Protein AF-A0A6C0DES8-F1 (afdb_monomer)

Radius of gyration: 18.71 Å; Cα contacts (8 Å, |Δi|>4): 305; chains: 1; bounding box: 48×34×52 Å

Sequence (239 aa):
MTLHFMRGDEKVPRGDDNWYKHCGITFKKLIKENILGEGEALELLIEHIVDMLLFDEKVELLNSIYSANVDVLDDFEMTIKKYLDTKMIETRNVSAIILYTSVEKQIMIYADRKWKHAQPEDVIEVEAAYDSTAPVLNVSNLIGFIDYENKHKYLVFKYKYTNLKRNAGARCDEAGKDRKIKILNDIFGFEKYNKENTKGIVQAELCSLQEMMFRKYNKSKKDGKTWFFCMENAKLNNL

Secondary structure (DSSP, 8-state):
-HHHHHHS-PPPPTT---HHHHHHHHHHHHHHTTSS-HHHHHHHHHHHHHHT--HHHHHHHHHHHHHS-GGG--HHHHHHHHHHHTTEEE-SS-EEEEEE-SS-EEEEEEETTEEEEPPHHHHHHHHHHHHHH-----EEEEEEEEEE-TTSSSEEEEEEETTSTT---EEGGGS-HHHHHHHHHHHHTS----TTTTTT--HHHHHHHHHHHHHHHHHTTGGG-EEEE-HHHHHHTT-

Nearest PDB structures (foldseek):
  5e4w-assembly1_D  TM=2.913E-01  e=4.373E-01  Arabidopsis thaliana
  7a5k-assembly1_a3  TM=2.300E-01  e=3.160E+00  Homo sapiens

Organism: NCBI:txid1070528

Foldseek 3Di:
DLCCLLPHPDDDDPPDLDLSNLLSVLNNVCVVVVNDDPVLSLLLVLLVVQLFDAPVRNQVLLLVLQLDDPVPDDPSSVSNVVSVVVQWQDFPPWIWHWDDHLPDIFIWTQDPSHTDTDDPVRVVRRVVSCVVPPDPAAADQKAKEWHADPVRPTIAIFMDGPPDPPDPTDGLLPDDPVVLQVLLCVLVVHNPDDCVVCVPPDSSNSSSNNSSSLVSCCVVCPVVHRHYYRHRRCVVVVD

Mean predicted aligned error: 4.14 Å

Solvent-accessible surface area (backbone atoms only — not comparable to full-atom values): 13552 Å² total; per-residue (Å²): 104,32,68,53,28,34,77,46,90,67,74,84,60,92,91,67,73,56,51,52,49,29,34,8,45,36,46,35,50,34,38,75,69,69,74,38,53,71,68,56,47,52,50,55,49,50,53,48,57,63,56,57,45,52,49,70,57,43,53,50,50,50,34,57,64,58,54,46,58,76,94,72,54,50,76,66,54,46,50,50,47,57,57,53,60,74,57,51,46,76,57,99,89,48,45,29,37,71,43,45,56,91,83,45,84,40,52,33,31,59,53,95,62,33,70,40,78,49,51,77,69,52,48,55,54,50,51,52,48,44,68,76,64,58,74,87,82,48,66,39,66,57,32,34,32,35,41,64,41,99,83,56,82,49,66,41,62,28,37,38,53,68,84,49,82,95,61,86,50,44,51,50,95,75,53,56,68,72,57,52,39,50,54,46,18,62,73,72,71,45,89,80,55,51,78,74,86,42,61,90,64,50,69,45,31,55,41,40,42,46,50,52,50,24,48,50,36,30,76,68,36,48,94,73,22,46,20,50,29,49,37,48,59,26,59,78,65,72,95

Structure (mmCIF, N/CA/C/O backbone):
data_AF-A0A6C0DES8-F1
#
_entry.id   AF-A0A6C0DES8-F1
#
loop_
_atom_site.group_PDB
_atom_site.id
_atom_site.type_symbol
_atom_site.label_atom_id
_atom_site.label_alt_id
_atom_site.label_comp_id
_atom_site.label_asym_id
_atom_site.label_entity_id
_atom_site.label_seq_id
_atom_site.pdbx_PDB_ins_code
_atom_site.Cartn_x
_atom_site.Cartn_y
_atom_site.Cartn_z
_atom_site.occupancy
_atom_site.B_iso_or_equiv
_atom_site.auth_seq_id
_atom_site.auth_comp_id
_atom_site.auth_asym_id
_atom_site.auth_atom_id
_atom_site.pdbx_PDB_model_num
ATOM 1 N N . MET A 1 1 ? -16.498 -12.336 0.071 1.00 75.88 1 MET A N 1
ATOM 2 C CA . MET A 1 1 ? -16.500 -12.336 1.555 1.00 75.88 1 MET A CA 1
ATOM 3 C C . MET A 1 1 ? -16.549 -10.921 2.128 1.00 75.88 1 MET A C 1
ATOM 5 O O . MET A 1 1 ? -17.524 -10.614 2.791 1.00 75.88 1 MET A O 1
ATOM 9 N N . THR A 1 2 ? -15.586 -10.035 1.840 1.00 82.56 2 THR A N 1
ATOM 10 C CA . THR A 1 2 ? -15.595 -8.638 2.335 1.00 82.56 2 THR A CA 1
ATOM 11 C C . THR A 1 2 ? -16.877 -7.881 1.980 1.00 82.56 2 THR A C 1
ATOM 13 O O . THR A 1 2 ? -17.513 -7.314 2.861 1.00 82.56 2 THR A O 1
ATOM 16 N N . LEU A 1 3 ? -17.311 -7.951 0.713 1.00 84.38 3 LEU A N 1
ATOM 17 C CA . LEU A 1 3 ? -18.547 -7.313 0.225 1.00 84.38 3 LEU A CA 1
ATOM 18 C C . LEU A 1 3 ? -19.791 -7.709 1.022 1.00 84.38 3 LEU A C 1
ATOM 20 O O . LEU A 1 3 ? -20.672 -6.888 1.255 1.00 84.38 3 LEU A O 1
ATOM 24 N N . HIS A 1 4 ? -19.841 -8.970 1.446 1.00 86.44 4 HIS A N 1
ATOM 25 C CA . HIS A 1 4 ? -20.954 -9.526 2.202 1.00 86.44 4 HIS A CA 1
ATOM 26 C C . HIS A 1 4 ? -21.072 -8.871 3.580 1.00 86.44 4 HIS A C 1
ATOM 28 O O . HIS A 1 4 ? -22.133 -8.375 3.935 1.00 86.44 4 HIS A O 1
ATOM 34 N N . PHE A 1 5 ? -19.959 -8.757 4.310 1.00 88.94 5 PHE A N 1
ATOM 35 C CA . PHE A 1 5 ? -19.921 -8.070 5.608 1.00 88.94 5 PHE A CA 1
ATOM 36 C C . PHE A 1 5 ? -19.991 -6.541 5.492 1.00 88.94 5 PHE A C 1
ATOM 38 O O . PHE A 1 5 ? -20.419 -5.871 6.428 1.00 88.94 5 PHE A O 1
ATOM 45 N N . MET A 1 6 ? -19.595 -5.984 4.345 1.00 88.38 6 MET A N 1
ATOM 46 C CA . MET A 1 6 ? -19.710 -4.554 4.063 1.00 88.38 6 MET A CA 1
ATOM 47 C C . MET A 1 6 ? -21.167 -4.126 3.841 1.00 88.38 6 MET A C 1
ATOM 49 O O . MET A 1 6 ? -21.591 -3.103 4.376 1.00 88.38 6 MET A O 1
ATOM 53 N N . ARG A 1 7 ? -21.931 -4.901 3.058 1.00 87.31 7 ARG A N 1
ATOM 54 C CA . ARG A 1 7 ? -23.311 -4.567 2.660 1.00 87.31 7 ARG A CA 1
ATOM 55 C C . ARG A 1 7 ? -24.381 -5.207 3.550 1.00 87.31 7 ARG A C 1
ATOM 57 O O . ARG A 1 7 ? -25.483 -4.679 3.637 1.00 87.31 7 ARG A O 1
ATOM 64 N N . GLY A 1 8 ? -24.078 -6.334 4.190 1.00 81.56 8 GLY A N 1
ATOM 65 C CA . GLY A 1 8 ? -25.011 -7.089 5.028 1.00 81.56 8 GLY A CA 1
ATOM 66 C C . GLY A 1 8 ? -25.013 -6.663 6.497 1.00 81.56 8 GLY A C 1
ATOM 67 O O . GLY A 1 8 ? -24.167 -5.891 6.946 1.00 81.56 8 GLY A O 1
ATOM 68 N N . ASP A 1 9 ? -25.958 -7.198 7.274 1.00 79.31 9 ASP A N 1
ATOM 69 C CA . ASP A 1 9 ? -26.079 -6.986 8.730 1.00 79.31 9 ASP A CA 1
ATOM 70 C C . ASP A 1 9 ? -25.429 -8.083 9.581 1.00 79.31 9 ASP A C 1
ATOM 72 O O . ASP A 1 9 ? -25.539 -8.093 10.811 1.00 79.31 9 ASP A O 1
ATOM 76 N N . GLU A 1 10 ? -24.714 -8.996 8.933 1.00 80.31 10 GLU A N 1
ATOM 77 C CA . GLU A 1 10 ? -24.039 -10.089 9.607 1.00 80.31 10 GLU A CA 1
ATOM 78 C C . GLU A 1 10 ? -22.898 -9.612 10.501 1.00 80.31 10 GLU A C 1
ATOM 80 O O . GLU A 1 10 ? -22.137 -8.694 10.188 1.00 80.31 10 GLU A O 1
ATOM 85 N N . LYS A 1 11 ? -22.766 -10.296 11.636 1.00 82.56 11 LYS A N 1
ATOM 86 C CA . LYS A 1 11 ? -21.654 -10.120 12.562 1.00 82.56 11 LYS A CA 1
ATOM 87 C C . LYS A 1 11 ? -20.656 -11.237 12.343 1.00 82.56 11 LYS A C 1
ATOM 89 O O . LYS A 1 11 ? -21.037 -12.396 12.192 1.00 82.56 11 LYS A O 1
ATOM 94 N N . VAL A 1 12 ? -19.377 -10.892 12.386 1.00 85.25 12 VAL A N 1
ATOM 95 C CA . VAL A 1 12 ? -18.315 -11.894 12.375 1.00 85.25 12 VAL A CA 1
ATOM 96 C C . VAL A 1 12 ? -18.400 -12.714 13.675 1.00 85.25 12 VAL A C 1
ATOM 98 O O . VAL A 1 12 ? -18.467 -12.113 14.754 1.00 85.25 12 VAL A O 1
ATOM 101 N N . PRO A 1 13 ? -18.453 -14.061 13.613 1.00 86.00 13 PRO A N 1
ATOM 102 C CA . PRO A 1 13 ? -18.524 -14.900 14.805 1.00 86.00 13 PRO A CA 1
ATOM 103 C C . PRO A 1 13 ? -17.360 -14.654 15.770 1.00 86.00 13 PRO A C 1
ATOM 105 O O . PRO A 1 13 ? -16.245 -14.319 15.371 1.00 86.00 13 PRO A O 1
ATOM 108 N N . ARG A 1 14 ? -17.602 -14.849 17.071 1.00 82.12 14 ARG A N 1
ATOM 109 C CA . ARG A 1 14 ? -16.555 -14.692 18.087 1.00 82.12 14 ARG A CA 1
ATOM 110 C C . ARG A 1 14 ? -15.437 -15.715 17.856 1.00 82.12 14 ARG A C 1
ATOM 112 O O . ARG A 1 14 ? -15.714 -16.907 17.792 1.00 82.12 14 ARG A O 1
ATOM 119 N N . GLY A 1 15 ? -14.191 -15.242 17.821 1.00 82.31 15 GLY A N 1
ATOM 120 C CA . GLY A 1 15 ? -13.0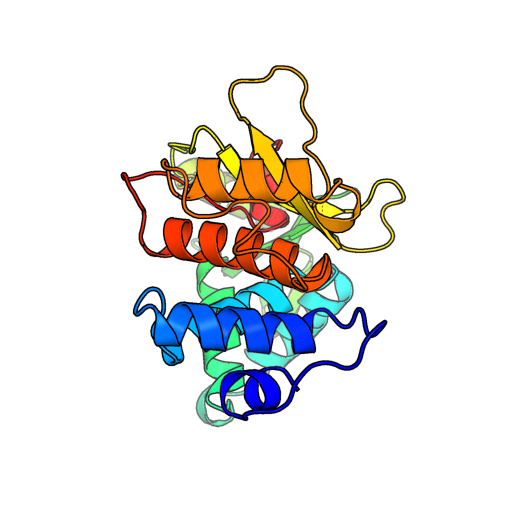02 -16.077 17.606 1.00 82.31 15 GLY A CA 1
ATOM 121 C C . GLY A 1 15 ? -12.639 -16.294 16.135 1.00 82.31 15 GLY A C 1
ATOM 122 O O . GLY A 1 15 ? -11.682 -17.001 15.854 1.00 82.31 15 GLY A O 1
ATOM 123 N N . ASP A 1 16 ? -13.386 -15.704 15.201 1.00 86.44 16 ASP A N 1
ATOM 124 C CA . ASP A 1 16 ? -12.990 -15.655 13.798 1.00 86.44 16 ASP A CA 1
ATOM 125 C C . ASP A 1 16 ? -12.015 -14.490 13.597 1.00 86.44 16 ASP A C 1
ATOM 127 O O . ASP A 1 16 ? -12.362 -13.344 13.876 1.00 86.44 16 ASP A O 1
ATOM 131 N N . ASP A 1 17 ? -10.806 -14.786 13.122 1.00 85.69 17 ASP A N 1
ATOM 132 C CA . ASP A 1 17 ? -9.731 -13.811 12.901 1.00 85.69 17 ASP A CA 1
ATOM 133 C C . ASP A 1 17 ? -9.524 -13.482 11.409 1.00 85.69 17 ASP A C 1
ATOM 135 O O . ASP A 1 17 ? -8.520 -12.880 11.027 1.00 85.69 17 ASP A O 1
ATOM 139 N N . ASN A 1 18 ? -10.467 -13.855 10.533 1.00 91.56 18 ASN A N 1
ATOM 140 C CA . ASN A 1 18 ? -10.349 -13.609 9.099 1.00 91.56 18 ASN A CA 1
ATOM 141 C C . ASN A 1 18 ? -10.359 -12.104 8.785 1.00 91.56 18 ASN A C 1
ATOM 143 O O . ASN A 1 18 ? -11.387 -11.428 8.899 1.00 91.56 18 ASN A O 1
ATOM 147 N N . TRP A 1 19 ? -9.214 -11.597 8.324 1.00 93.50 19 TRP A N 1
ATOM 148 C CA . TRP A 1 19 ? -9.015 -10.177 8.041 1.00 93.50 19 TRP A CA 1
ATOM 149 C C . TRP A 1 19 ? -10.058 -9.611 7.068 1.00 93.50 19 TRP A C 1
ATOM 151 O O . TRP A 1 19 ? -10.591 -8.535 7.317 1.00 93.50 19 TRP A O 1
ATOM 161 N N . TYR A 1 20 ? -10.432 -10.347 6.017 1.00 94.94 20 TYR A N 1
ATOM 162 C CA . TYR A 1 20 ? -11.384 -9.883 5.000 1.00 94.94 20 TYR A CA 1
ATOM 163 C C . TYR A 1 20 ? -12.812 -9.729 5.533 1.00 94.94 20 TYR A C 1
ATOM 165 O O . TYR A 1 20 ? -13.522 -8.802 5.140 1.00 94.94 20 TYR A O 1
ATOM 173 N N . LYS A 1 21 ? -13.245 -10.592 6.461 1.00 94.81 21 LYS A N 1
ATOM 174 C CA . LYS A 1 21 ? -14.549 -10.431 7.128 1.00 94.81 21 LYS A CA 1
ATOM 175 C C . LYS A 1 21 ? -14.572 -9.161 7.972 1.00 94.81 21 LYS A C 1
ATOM 177 O O . LYS A 1 21 ? -15.479 -8.342 7.835 1.00 94.81 21 LYS A O 1
ATOM 182 N N . HIS A 1 22 ? -13.536 -8.970 8.788 1.00 94.38 22 HIS A N 1
ATOM 183 C CA . HIS A 1 22 ? -13.385 -7.786 9.638 1.00 94.38 22 HIS A CA 1
ATOM 184 C C . HIS A 1 22 ? -13.190 -6.504 8.836 1.00 94.38 22 HIS A C 1
ATOM 186 O O . HIS A 1 22 ? -13.722 -5.464 9.205 1.00 94.38 22 HIS A O 1
ATOM 192 N N . CYS A 1 23 ? -12.507 -6.578 7.698 1.00 95.94 23 CYS A N 1
ATOM 193 C CA . CYS A 1 23 ? -12.378 -5.466 6.769 1.00 95.94 23 CYS A CA 1
ATOM 194 C C . CYS A 1 23 ? -13.733 -5.041 6.189 1.00 95.94 23 CYS A C 1
ATOM 196 O O . CYS A 1 23 ? -13.994 -3.846 6.064 1.00 95.94 23 CYS A O 1
ATOM 198 N N . GLY A 1 24 ? -14.646 -5.986 5.942 1.00 95.81 24 GLY A N 1
ATOM 199 C CA . GLY A 1 24 ? -16.023 -5.661 5.562 1.00 95.81 24 GLY A CA 1
ATOM 200 C C . GLY A 1 24 ? -16.735 -4.827 6.631 1.00 95.81 24 GLY A C 1
ATOM 201 O O . GLY A 1 24 ? -17.337 -3.803 6.310 1.00 95.81 24 GLY A O 1
ATOM 202 N N . ILE A 1 25 ? -16.583 -5.196 7.909 1.00 94.81 25 ILE A N 1
ATOM 203 C CA . ILE A 1 25 ? -17.113 -4.422 9.045 1.00 94.81 25 ILE A CA 1
ATOM 204 C C . ILE A 1 25 ? -16.475 -3.026 9.116 1.00 94.81 25 ILE A C 1
ATOM 206 O O . ILE A 1 25 ? -17.190 -2.030 9.266 1.00 94.81 25 ILE A O 1
ATOM 210 N N . THR A 1 26 ? -15.151 -2.933 8.945 1.00 95.62 26 THR A N 1
ATOM 211 C CA . THR A 1 26 ? -14.419 -1.660 8.862 1.00 95.62 26 THR A CA 1
ATOM 212 C C . THR A 1 26 ? -15.003 -0.754 7.781 1.00 95.62 26 THR A C 1
ATOM 214 O O . THR A 1 26 ? -15.325 0.401 8.061 1.00 95.62 26 THR A O 1
ATOM 217 N N . PHE A 1 27 ? -15.184 -1.257 6.557 1.00 97.12 27 PHE A N 1
ATOM 218 C CA . PHE A 1 27 ? -15.744 -0.461 5.467 1.00 97.12 27 PHE A CA 1
ATOM 219 C C . PHE A 1 27 ? -17.180 -0.044 5.735 1.00 97.12 27 PHE A C 1
ATOM 221 O O . PHE A 1 27 ? -17.489 1.134 5.583 1.00 97.12 27 PHE A O 1
ATOM 228 N N . LYS A 1 28 ? -18.035 -0.954 6.221 1.00 95.44 28 LYS A N 1
ATOM 229 C CA . LYS A 1 28 ? -19.414 -0.619 6.606 1.00 95.44 28 LYS A CA 1
ATOM 230 C C . LYS A 1 28 ? -19.445 0.565 7.573 1.00 95.44 28 LYS A C 1
ATOM 232 O O . LYS A 1 28 ? -20.226 1.499 7.397 1.00 95.44 28 LYS A O 1
ATOM 237 N N . LYS A 1 29 ? -18.571 0.548 8.583 1.00 93.81 29 LYS A N 1
ATOM 238 C CA . LYS A 1 29 ? -18.439 1.635 9.557 1.00 93.81 29 LYS A CA 1
ATOM 239 C C . LYS A 1 29 ? -17.962 2.936 8.912 1.00 93.81 29 LYS A C 1
ATOM 241 O O . LYS A 1 29 ? -18.595 3.969 9.108 1.00 93.81 29 LYS A O 1
ATOM 246 N N . LEU A 1 30 ? -16.874 2.894 8.143 1.00 95.88 30 LEU A N 1
ATOM 247 C CA . LEU A 1 30 ? -16.300 4.082 7.504 1.00 95.88 30 LEU A CA 1
ATOM 248 C C . LEU A 1 30 ? -17.259 4.717 6.487 1.00 95.88 30 LEU A C 1
ATOM 250 O O . LEU A 1 30 ? -17.329 5.941 6.413 1.00 95.88 30 LEU A O 1
ATOM 254 N N . ILE A 1 31 ? -18.031 3.909 5.758 1.00 96.69 31 ILE A N 1
ATOM 255 C CA . ILE A 1 31 ? -19.070 4.380 4.834 1.00 96.69 31 ILE A CA 1
ATOM 256 C C . ILE A 1 31 ? -20.215 5.035 5.610 1.00 96.69 31 ILE A C 1
ATOM 258 O O . ILE A 1 31 ? -20.605 6.157 5.303 1.00 96.69 31 ILE A O 1
ATOM 262 N N . LYS A 1 32 ? -20.711 4.390 6.675 1.00 95.44 32 LYS A N 1
ATOM 263 C CA . LYS A 1 32 ? -21.777 4.950 7.524 1.00 95.44 32 LYS A CA 1
ATOM 264 C C . LYS A 1 32 ? -21.381 6.282 8.171 1.00 95.44 32 LYS A C 1
ATOM 266 O O . LYS A 1 32 ? -22.233 7.138 8.388 1.00 95.44 32 LYS A O 1
ATOM 271 N N . GLU A 1 33 ? -20.103 6.455 8.490 1.00 94.94 33 GLU A N 1
ATOM 272 C CA . GLU A 1 33 ? -19.555 7.698 9.040 1.00 94.94 33 GLU A CA 1
ATOM 273 C C . GLU A 1 33 ? -19.226 8.752 7.962 1.00 94.94 33 GLU A C 1
ATOM 275 O O . GLU A 1 33 ? -18.683 9.802 8.298 1.00 94.94 33 GLU A O 1
ATOM 280 N N . ASN A 1 34 ? -19.543 8.498 6.683 1.00 95.69 34 ASN A N 1
ATOM 281 C CA . ASN A 1 34 ? -19.182 9.333 5.528 1.00 95.69 34 ASN A CA 1
ATOM 282 C C . ASN A 1 34 ? -17.671 9.605 5.420 1.00 95.69 34 ASN A C 1
ATOM 284 O O . ASN A 1 34 ? -17.243 10.630 4.891 1.00 95.69 34 ASN A O 1
ATOM 288 N N . ILE A 1 35 ? -16.849 8.688 5.938 1.00 95.62 35 ILE A N 1
ATOM 289 C CA . ILE A 1 35 ? -15.394 8.752 5.812 1.00 95.62 35 ILE A CA 1
ATOM 290 C C . ILE A 1 35 ? -14.967 8.162 4.470 1.00 95.62 35 ILE A C 1
ATOM 292 O O . ILE A 1 35 ? -14.073 8.720 3.852 1.00 95.62 35 ILE A O 1
ATOM 296 N N . LEU A 1 36 ? -15.574 7.068 4.005 1.00 96.25 36 LEU A N 1
ATOM 297 C CA . LEU A 1 36 ? -15.289 6.460 2.697 1.00 96.25 36 LEU A CA 1
ATOM 298 C C . LEU A 1 36 ? -16.546 6.421 1.826 1.00 96.25 36 LEU A C 1
ATOM 300 O O . LEU A 1 36 ? -17.645 6.201 2.332 1.00 96.25 36 LEU A O 1
ATOM 304 N N . GLY A 1 37 ? -16.368 6.565 0.514 1.00 96.19 37 GLY A N 1
ATOM 305 C CA . GLY A 1 37 ? -17.363 6.109 -0.458 1.00 96.19 37 GLY A CA 1
ATOM 306 C C . GLY A 1 37 ? -17.257 4.598 -0.683 1.00 96.19 37 GLY A C 1
ATOM 307 O O . GLY A 1 37 ? -16.201 4.010 -0.457 1.00 96.19 37 GLY A O 1
ATOM 308 N N . GLU A 1 38 ? -18.324 3.957 -1.165 1.00 94.88 38 GLU A N 1
ATOM 309 C CA . GLU A 1 38 ? -18.286 2.514 -1.446 1.00 94.88 38 GLU A CA 1
ATOM 310 C C . GLU A 1 38 ? -17.250 2.165 -2.525 1.00 94.88 38 GLU A C 1
ATOM 312 O O . GLU A 1 38 ? -16.447 1.263 -2.319 1.00 94.88 38 GLU A O 1
ATOM 317 N N . GLY A 1 39 ? -17.196 2.923 -3.627 1.00 94.94 39 GLY A N 1
ATOM 318 C CA . GLY A 1 39 ? -16.171 2.734 -4.661 1.00 94.94 39 GLY A CA 1
ATOM 319 C C . GLY A 1 39 ? -14.747 2.882 -4.114 1.00 94.94 39 GLY A C 1
ATOM 320 O O . GLY A 1 39 ? -13.898 2.037 -4.371 1.00 94.94 39 GLY A O 1
ATOM 321 N N . GLU A 1 40 ? -14.510 3.887 -3.264 1.00 96.19 40 GLU A N 1
ATOM 322 C CA . GLU A 1 40 ? -13.212 4.093 -2.604 1.00 96.19 40 GLU A CA 1
ATOM 323 C C . GLU A 1 40 ? -12.851 2.902 -1.702 1.00 96.19 40 GLU A C 1
ATOM 325 O O . GLU A 1 40 ? -11.718 2.434 -1.726 1.00 96.19 40 GLU A O 1
ATOM 330 N N . ALA A 1 41 ? -13.809 2.364 -0.941 1.00 97.06 41 ALA A N 1
ATOM 331 C CA . ALA A 1 41 ? -13.592 1.177 -0.115 1.00 97.06 41 ALA A CA 1
ATOM 332 C C . ALA A 1 41 ? -13.196 -0.053 -0.954 1.00 97.06 41 ALA A C 1
ATOM 334 O O . ALA A 1 41 ? -12.291 -0.794 -0.570 1.00 97.06 41 ALA A O 1
ATOM 335 N N . LEU A 1 42 ? -13.834 -0.253 -2.112 1.00 96.12 42 LEU A N 1
ATOM 336 C CA . LEU A 1 42 ? -13.493 -1.339 -3.037 1.00 96.12 42 LEU A CA 1
ATOM 337 C C . LEU A 1 42 ? -12.099 -1.174 -3.631 1.00 96.12 42 LEU A C 1
ATOM 339 O O . LEU A 1 42 ? -11.337 -2.137 -3.669 1.00 96.12 42 LEU A O 1
ATOM 343 N N . GLU A 1 43 ? -11.747 0.040 -4.044 1.00 96.88 43 GLU A N 1
ATOM 344 C CA . GLU A 1 43 ? -10.405 0.339 -4.534 1.00 96.88 43 GLU A CA 1
ATOM 345 C C . GLU A 1 43 ? -9.355 0.048 -3.455 1.00 96.88 43 GLU A C 1
ATOM 347 O O . GLU A 1 43 ? -8.405 -0.681 -3.717 1.00 96.88 43 GLU A O 1
ATOM 352 N N . LEU A 1 44 ? -9.556 0.519 -2.218 1.00 98.06 44 LEU A N 1
ATOM 353 C CA . LEU A 1 44 ? -8.628 0.263 -1.109 1.00 98.06 44 LEU A CA 1
ATOM 354 C C . LEU A 1 44 ? -8.486 -1.230 -0.777 1.00 98.06 44 LEU A C 1
ATOM 356 O O . LEU A 1 44 ? -7.398 -1.678 -0.409 1.00 98.06 44 LEU A O 1
ATOM 360 N N . LEU A 1 45 ? -9.566 -2.005 -0.908 1.00 98.12 45 LEU A N 1
ATOM 361 C CA . LEU A 1 45 ? -9.522 -3.457 -0.753 1.00 98.12 45 LEU A CA 1
ATOM 362 C C . LEU A 1 45 ? -8.656 -4.111 -1.832 1.00 98.12 45 LEU A C 1
ATOM 364 O O . LEU A 1 45 ? -7.856 -4.989 -1.518 1.00 98.12 45 LEU A O 1
ATOM 368 N N . ILE A 1 46 ? -8.821 -3.697 -3.088 1.00 98.00 46 ILE A N 1
ATOM 369 C CA . ILE A 1 46 ? -8.051 -4.223 -4.220 1.00 98.00 46 ILE A CA 1
ATOM 370 C C . ILE A 1 46 ? -6.575 -3.864 -4.065 1.00 98.00 46 ILE A C 1
ATOM 372 O O . ILE A 1 46 ? -5.721 -4.738 -4.188 1.00 98.00 46 ILE A O 1
ATOM 376 N N . GLU A 1 47 ? -6.274 -2.614 -3.710 1.00 98.12 47 GLU A N 1
ATOM 377 C CA . GLU A 1 47 ? -4.913 -2.165 -3.408 1.00 98.12 47 GLU A CA 1
ATOM 378 C C . GLU A 1 47 ? -4.277 -3.019 -2.298 1.00 98.12 47 GLU A C 1
ATOM 380 O O . GLU A 1 47 ? -3.132 -3.444 -2.431 1.00 98.12 47 GLU A O 1
ATOM 385 N N . HIS A 1 48 ? -5.022 -3.328 -1.228 1.00 98.06 48 HIS A N 1
ATOM 386 C CA . HIS A 1 48 ? -4.559 -4.243 -0.181 1.00 98.06 48 HIS A CA 1
ATOM 387 C C . HIS A 1 48 ? -4.264 -5.641 -0.720 1.00 98.06 48 HIS A C 1
ATOM 389 O O . HIS A 1 48 ? -3.183 -6.162 -0.468 1.00 98.06 48 HIS A O 1
ATOM 395 N N . ILE A 1 49 ? -5.194 -6.240 -1.467 1.00 97.81 49 ILE A N 1
ATOM 396 C CA . ILE A 1 49 ? -5.018 -7.591 -2.017 1.00 97.81 49 ILE A CA 1
ATOM 397 C C . ILE A 1 49 ? -3.747 -7.652 -2.867 1.00 97.81 49 ILE A C 1
ATOM 399 O O . ILE A 1 49 ? -2.923 -8.534 -2.650 1.00 97.81 49 ILE A O 1
ATOM 403 N N . VAL A 1 50 ? -3.558 -6.692 -3.777 1.00 98.25 50 VAL A N 1
ATOM 404 C CA . VAL A 1 50 ? -2.383 -6.637 -4.660 1.00 98.25 50 VAL A CA 1
ATOM 405 C C . VAL A 1 50 ? -1.093 -6.404 -3.869 1.00 98.25 50 VAL A C 1
ATOM 407 O O . VAL A 1 50 ? -0.082 -7.054 -4.133 1.00 98.25 50 VAL A O 1
ATOM 410 N N . ASP A 1 51 ? -1.106 -5.507 -2.881 1.00 97.88 51 ASP A N 1
ATOM 411 C CA . ASP A 1 51 ? 0.081 -5.201 -2.073 1.00 97.88 51 ASP A CA 1
ATOM 412 C C . ASP A 1 51 ? 0.513 -6.355 -1.161 1.00 97.88 51 ASP A C 1
ATOM 414 O O . ASP A 1 51 ? 1.676 -6.402 -0.762 1.00 97.88 51 ASP A O 1
ATOM 418 N N . MET A 1 52 ? -0.406 -7.263 -0.830 1.00 97.62 52 MET A N 1
ATOM 419 C CA . MET A 1 52 ? -0.158 -8.417 0.036 1.00 97.62 52 MET A CA 1
ATOM 420 C C . MET A 1 52 ? 0.327 -9.662 -0.717 1.00 97.62 52 MET A C 1
ATOM 422 O O . MET A 1 52 ? 0.666 -10.650 -0.065 1.00 97.62 52 MET A O 1
ATOM 426 N N . LEU A 1 53 ? 0.402 -9.617 -2.052 1.00 97.81 53 LEU A N 1
ATOM 427 C CA . LEU A 1 53 ? 0.982 -10.691 -2.860 1.00 97.81 53 LEU A CA 1
ATOM 428 C C . LEU A 1 53 ? 2.505 -10.730 -2.720 1.00 97.81 53 LEU A C 1
ATOM 430 O O . LEU A 1 53 ? 3.180 -9.697 -2.815 1.00 97.81 53 LEU A O 1
ATOM 434 N N . LEU A 1 54 ? 3.042 -11.939 -2.551 1.00 96.94 54 LEU A N 1
ATOM 435 C CA . LEU A 1 54 ? 4.476 -12.197 -2.639 1.00 96.94 54 LEU A CA 1
ATOM 436 C C . LEU A 1 54 ? 4.969 -12.032 -4.080 1.00 96.94 54 LEU A C 1
ATOM 438 O O . LEU A 1 54 ? 4.182 -11.943 -5.019 1.00 96.94 54 LEU A O 1
ATOM 442 N N . PHE A 1 55 ? 6.291 -11.988 -4.253 1.00 96.56 55 PHE A N 1
ATOM 443 C CA . PHE A 1 55 ? 6.925 -11.735 -5.548 1.00 96.56 55 PHE A CA 1
ATOM 444 C C . PHE A 1 55 ? 6.373 -12.624 -6.675 1.00 96.56 55 PHE A C 1
ATOM 446 O O . PHE A 1 55 ? 5.876 -12.093 -7.667 1.00 96.56 55 PHE A O 1
ATOM 453 N N . ASP A 1 56 ? 6.400 -13.948 -6.501 1.00 96.00 56 ASP A N 1
ATOM 454 C CA . ASP A 1 56 ? 5.970 -14.890 -7.542 1.00 96.00 56 ASP A CA 1
ATOM 455 C C . ASP A 1 56 ? 4.478 -14.731 -7.874 1.00 96.00 56 ASP A C 1
ATOM 457 O O . ASP A 1 56 ? 4.105 -14.646 -9.043 1.00 96.00 56 ASP A O 1
ATOM 461 N N . GLU A 1 57 ? 3.631 -14.587 -6.850 1.00 97.62 57 GLU A N 1
ATOM 462 C CA . GLU A 1 57 ? 2.184 -14.373 -7.004 1.00 97.62 57 GLU A CA 1
ATOM 463 C C . GLU A 1 57 ? 1.884 -13.047 -7.724 1.00 97.62 57 GLU A C 1
ATOM 465 O O . GLU A 1 57 ? 0.970 -12.952 -8.544 1.00 97.62 57 GLU A O 1
ATOM 470 N N . LYS A 1 58 ? 2.672 -12.002 -7.447 1.00 97.25 58 LYS A N 1
ATOM 471 C CA . LYS A 1 58 ? 2.533 -10.687 -8.080 1.00 97.25 58 LYS A CA 1
ATOM 472 C C . LYS A 1 58 ? 2.966 -10.723 -9.546 1.00 97.25 58 LYS A C 1
ATOM 474 O O . LYS A 1 58 ? 2.306 -10.107 -10.381 1.00 97.25 58 LYS A O 1
ATOM 479 N N . VAL A 1 59 ? 4.023 -11.467 -9.881 1.00 97.25 59 VAL A N 1
ATOM 480 C CA . VAL A 1 59 ? 4.440 -11.711 -11.274 1.00 97.25 59 VAL A CA 1
ATOM 481 C C . VAL A 1 59 ? 3.398 -12.542 -12.028 1.00 97.25 59 VAL A C 1
ATOM 483 O O . VAL A 1 59 ? 3.122 -12.262 -13.197 1.00 97.25 59 VAL A O 1
ATOM 486 N N . GLU A 1 60 ? 2.783 -13.531 -11.380 1.00 97.25 60 GLU A N 1
ATOM 487 C CA . GLU A 1 60 ? 1.678 -14.298 -11.959 1.00 97.25 60 GLU A CA 1
ATOM 488 C C . GLU A 1 60 ? 0.466 -13.401 -12.242 1.00 97.25 60 GLU A C 1
ATOM 490 O O . GLU A 1 60 ? -0.036 -13.389 -13.368 1.00 97.25 60 GLU A O 1
ATOM 495 N N . LEU A 1 61 ? 0.063 -12.566 -11.276 1.00 97.19 61 LEU A N 1
ATOM 496 C CA . LEU A 1 61 ? -1.012 -11.588 -11.458 1.00 97.19 61 LEU A CA 1
ATOM 497 C C . LEU A 1 61 ? -0.713 -10.621 -12.610 1.00 97.19 61 LEU A C 1
ATOM 499 O O . LEU A 1 61 ? -1.573 -10.390 -13.459 1.00 97.19 61 LEU A O 1
ATOM 503 N N . LEU A 1 62 ? 0.502 -10.071 -12.668 1.00 96.62 62 LEU A N 1
ATOM 504 C CA . LEU A 1 62 ? 0.939 -9.198 -13.758 1.00 96.62 62 LEU A CA 1
ATOM 505 C C . LEU A 1 62 ? 0.806 -9.903 -15.113 1.00 96.62 62 LEU A C 1
ATOM 507 O O . LEU A 1 62 ? 0.255 -9.346 -16.059 1.00 96.62 62 LEU A O 1
ATOM 511 N N . ASN A 1 63 ? 1.260 -11.148 -15.225 1.00 95.31 63 ASN A N 1
ATOM 512 C CA . ASN A 1 63 ? 1.117 -11.890 -16.472 1.00 95.31 63 ASN A CA 1
ATOM 513 C C . ASN A 1 63 ? -0.349 -12.201 -16.800 1.00 95.31 63 ASN A C 1
ATOM 515 O O . ASN A 1 63 ? -0.714 -12.125 -17.968 1.00 95.31 63 ASN A O 1
ATOM 519 N N . SER A 1 64 ? -1.208 -12.471 -15.816 1.00 94.25 64 SER A N 1
ATOM 520 C CA . SER A 1 64 ? -2.648 -12.655 -16.043 1.00 94.25 64 SER A CA 1
ATOM 521 C C . SER A 1 64 ? -3.305 -11.383 -16.590 1.00 94.25 64 SER A C 1
ATOM 523 O O . SER A 1 64 ? -3.964 -11.420 -17.625 1.00 94.25 64 SER A O 1
ATOM 525 N N . ILE A 1 65 ? -3.072 -10.241 -15.937 1.00 95.19 65 ILE A N 1
ATOM 526 C CA . ILE A 1 65 ? -3.716 -8.962 -16.272 1.00 95.19 65 ILE A CA 1
ATOM 527 C C . ILE A 1 65 ? -3.216 -8.392 -17.604 1.00 95.19 65 ILE A C 1
ATOM 529 O O . ILE A 1 65 ? -4.004 -7.844 -18.370 1.00 95.19 65 ILE A O 1
ATOM 533 N N . TYR A 1 66 ? -1.917 -8.507 -17.896 1.00 92.69 66 TYR A N 1
ATOM 534 C CA . TYR A 1 66 ? -1.314 -7.876 -19.077 1.00 92.69 66 TYR A CA 1
ATOM 535 C C . TYR A 1 66 ? -1.216 -8.798 -20.297 1.00 92.69 66 TYR A C 1
ATOM 537 O O . TYR A 1 66 ? -1.015 -8.308 -21.406 1.00 92.69 66 TYR A O 1
ATOM 545 N N . SER A 1 67 ? -1.382 -10.116 -20.136 1.00 88.19 67 SER A N 1
ATOM 546 C CA . SER A 1 67 ? -1.513 -11.015 -21.295 1.00 88.19 67 SER A CA 1
ATOM 547 C C . SER A 1 67 ? -2.923 -11.010 -21.895 1.00 88.19 67 SER A C 1
ATOM 549 O O . SER A 1 67 ? -3.085 -11.346 -23.073 1.00 88.19 67 SER A O 1
ATOM 551 N N . ALA A 1 68 ? -3.929 -10.605 -21.115 1.00 75.06 68 ALA A N 1
ATOM 552 C CA . ALA A 1 68 ? -5.299 -10.423 -21.569 1.00 75.06 68 ALA A CA 1
ATOM 553 C C . ALA A 1 68 ? -5.442 -9.175 -22.464 1.00 75.06 68 ALA A C 1
ATOM 555 O O . ALA A 1 68 ? -4.768 -8.160 -22.278 1.00 75.06 68 ALA A O 1
ATOM 556 N N . ASN A 1 69 ? -6.351 -9.229 -23.443 1.00 73.06 69 ASN A N 1
ATOM 557 C CA . ASN A 1 69 ? -6.759 -8.022 -24.166 1.00 73.06 69 ASN A CA 1
ATOM 558 C C . ASN A 1 69 ? -7.628 -7.160 -23.237 1.00 73.06 69 ASN A C 1
ATOM 560 O O . ASN A 1 69 ? -8.461 -7.701 -22.516 1.00 73.06 69 ASN A O 1
ATOM 564 N N . VAL A 1 70 ? -7.484 -5.831 -23.293 1.00 72.31 70 VAL A N 1
ATOM 565 C CA . VAL A 1 70 ? -8.239 -4.896 -22.429 1.00 72.31 70 VAL A CA 1
ATOM 566 C C . VAL A 1 70 ? -9.755 -5.107 -22.529 1.00 72.31 70 VAL A C 1
ATOM 568 O O . VAL A 1 70 ? -10.434 -5.037 -21.514 1.00 72.31 70 VAL A O 1
ATOM 571 N N . ASP A 1 71 ? -10.271 -5.455 -23.711 1.00 76.75 71 ASP A N 1
ATOM 572 C CA . ASP A 1 71 ? -11.700 -5.733 -23.933 1.00 76.75 71 ASP A CA 1
ATOM 573 C C . ASP A 1 71 ? -12.220 -6.998 -23.213 1.00 76.75 71 ASP A C 1
ATOM 575 O O . ASP A 1 71 ? -13.417 -7.275 -23.243 1.00 76.75 71 ASP A O 1
ATOM 579 N N . VAL A 1 72 ? -11.330 -7.792 -22.606 1.00 86.75 72 VAL A N 1
ATOM 580 C CA . VAL A 1 72 ? -11.653 -9.042 -21.897 1.00 86.75 72 VAL A CA 1
ATOM 581 C C . VAL A 1 72 ? -11.663 -8.853 -20.377 1.00 86.75 72 VAL A C 1
ATOM 583 O O . VAL A 1 72 ? -12.223 -9.695 -19.683 1.00 86.75 72 VAL A O 1
ATOM 586 N N . LEU A 1 73 ? -11.077 -7.768 -19.860 1.00 91.50 73 LEU A N 1
ATOM 587 C CA . LEU A 1 73 ? -10.979 -7.536 -18.419 1.00 91.50 73 LEU A CA 1
ATOM 588 C C . LEU A 1 73 ? -12.322 -7.084 -17.838 1.00 91.50 73 LEU A C 1
ATOM 590 O O . LEU A 1 73 ? -12.951 -6.160 -18.359 1.00 91.50 73 LEU A O 1
ATOM 594 N N . ASP A 1 74 ? -12.736 -7.692 -16.728 1.00 92.44 74 ASP A N 1
ATOM 595 C CA . ASP A 1 74 ? -13.896 -7.220 -15.969 1.00 92.44 74 ASP A CA 1
ATOM 596 C C . ASP A 1 74 ? -13.580 -5.966 -15.121 1.00 92.44 74 ASP A C 1
ATOM 598 O O . ASP A 1 74 ? -12.439 -5.505 -15.041 1.00 92.44 74 ASP A O 1
ATOM 602 N N . ASP A 1 75 ? -14.588 -5.374 -14.468 1.00 91.12 75 ASP A N 1
ATOM 603 C CA . ASP A 1 75 ? -14.407 -4.155 -13.659 1.00 91.12 75 ASP A CA 1
ATOM 604 C C . ASP A 1 75 ? -13.393 -4.328 -12.511 1.00 91.12 75 ASP A C 1
ATOM 606 O O . ASP A 1 75 ? -12.689 -3.380 -12.131 1.00 91.12 75 ASP A O 1
ATOM 610 N N . PHE A 1 76 ? -13.311 -5.531 -11.940 1.00 92.19 76 PHE A N 1
ATOM 611 C CA . PHE A 1 76 ? -12.398 -5.844 -10.848 1.00 92.19 76 PHE A CA 1
ATOM 612 C C . PHE A 1 76 ? -10.964 -5.941 -11.374 1.00 92.19 76 PHE A C 1
ATOM 614 O O . PHE A 1 76 ? -10.064 -5.284 -10.843 1.00 92.19 76 PHE A O 1
ATOM 621 N N . GLU A 1 77 ? -10.763 -6.673 -12.466 1.00 95.25 77 GLU A N 1
ATOM 622 C CA . GLU A 1 77 ? -9.479 -6.804 -13.150 1.00 95.25 77 GLU A CA 1
ATOM 623 C C . GLU A 1 77 ? -8.990 -5.464 -13.708 1.00 95.25 77 GLU A C 1
ATOM 625 O O . GLU A 1 77 ? -7.819 -5.114 -13.556 1.00 95.25 77 GLU A O 1
ATOM 630 N N . MET A 1 78 ? -9.886 -4.650 -14.267 1.00 94.88 78 MET A N 1
ATOM 631 C CA . MET A 1 78 ? -9.574 -3.290 -14.705 1.00 94.88 78 MET A CA 1
ATOM 632 C C . MET A 1 78 ? -9.128 -2.397 -13.548 1.00 94.88 78 MET A C 1
ATOM 634 O O . MET A 1 78 ? -8.256 -1.543 -13.726 1.00 94.88 78 MET A O 1
ATOM 638 N N . THR A 1 79 ? -9.689 -2.581 -12.353 1.00 95.56 79 THR A N 1
ATOM 639 C CA . THR A 1 79 ? -9.261 -1.836 -11.161 1.00 95.56 79 THR A CA 1
ATOM 640 C C . THR A 1 79 ? -7.888 -2.303 -10.672 1.00 95.56 79 THR A C 1
ATOM 642 O O . THR A 1 79 ? -7.045 -1.462 -10.352 1.00 95.56 79 THR A O 1
ATOM 645 N N . ILE A 1 80 ? -7.611 -3.613 -10.703 1.00 97.56 80 ILE A N 1
ATOM 646 C CA . ILE A 1 80 ? -6.264 -4.155 -10.462 1.00 97.56 80 ILE A CA 1
ATOM 647 C C . ILE A 1 80 ? -5.272 -3.557 -11.458 1.00 97.56 80 ILE A C 1
ATOM 649 O O . ILE A 1 80 ? -4.228 -3.043 -11.053 1.00 97.56 80 ILE A O 1
ATOM 653 N N . LYS A 1 81 ? -5.605 -3.588 -12.753 1.00 96.38 81 LYS A N 1
ATOM 654 C CA . LYS A 1 81 ? -4.745 -3.065 -13.812 1.00 96.38 81 LYS A CA 1
ATOM 655 C C . LYS A 1 81 ? -4.408 -1.598 -13.565 1.00 96.38 81 LYS A C 1
ATOM 657 O O . LYS A 1 81 ? -3.231 -1.263 -13.518 1.00 96.38 81 LYS A O 1
ATOM 662 N N . LYS A 1 82 ? -5.418 -0.754 -13.318 1.00 96.31 82 LYS A N 1
ATOM 663 C CA . LYS A 1 82 ? -5.223 0.670 -12.999 1.00 96.31 82 LYS A CA 1
ATOM 664 C C . LYS A 1 82 ? -4.286 0.870 -11.814 1.00 96.31 82 LYS A C 1
ATOM 666 O O . LYS A 1 82 ? -3.451 1.765 -11.858 1.00 96.31 82 LYS A O 1
ATOM 671 N N . TYR A 1 83 ? -4.408 0.058 -10.762 1.00 97.69 83 TYR A N 1
ATOM 672 C CA . TYR A 1 83 ? -3.506 0.150 -9.617 1.00 97.69 83 TYR A CA 1
ATOM 673 C C . TYR A 1 83 ? -2.067 -0.236 -9.983 1.00 97.69 83 TYR A C 1
ATOM 675 O O . TYR A 1 83 ? -1.139 0.494 -9.634 1.00 97.69 83 TYR A O 1
ATOM 683 N N . LEU A 1 84 ? -1.873 -1.330 -10.725 1.00 97.19 84 LEU A N 1
ATOM 684 C CA . LEU A 1 84 ? -0.555 -1.775 -11.191 1.00 97.19 84 LEU A CA 1
ATOM 685 C C . LEU A 1 84 ? 0.096 -0.769 -12.152 1.00 97.19 84 LEU A C 1
ATOM 687 O O . LEU A 1 84 ? 1.288 -0.510 -12.022 1.00 97.19 84 LEU A O 1
ATOM 691 N N . ASP A 1 85 ? -0.681 -0.149 -13.047 1.00 95.94 85 ASP A N 1
ATOM 692 C CA . ASP A 1 85 ? -0.212 0.904 -13.960 1.00 95.94 85 ASP A CA 1
ATOM 693 C C . ASP A 1 85 ? 0.434 2.068 -13.179 1.00 95.94 85 ASP A C 1
ATOM 695 O O . ASP A 1 85 ? 1.437 2.629 -13.611 1.00 95.94 85 ASP A O 1
ATOM 699 N N . THR A 1 86 ? -0.063 2.397 -11.975 1.00 94.25 86 THR A N 1
ATOM 700 C CA . THR A 1 86 ? 0.541 3.456 -11.132 1.00 94.25 86 THR A CA 1
ATOM 701 C C . THR A 1 86 ? 1.935 3.122 -10.597 1.00 94.25 86 THR A C 1
ATOM 703 O O . THR A 1 86 ? 2.591 3.990 -10.019 1.00 94.25 86 THR A O 1
ATOM 706 N N . LYS A 1 87 ? 2.365 1.864 -10.722 1.00 94.38 87 LYS A N 1
ATOM 707 C CA . LYS A 1 87 ? 3.657 1.363 -10.238 1.00 94.38 87 LYS A CA 1
ATOM 708 C C . LYS A 1 87 ? 4.678 1.214 -11.360 1.00 94.38 87 LYS A C 1
ATOM 710 O O . LYS A 1 87 ? 5.822 0.861 -11.077 1.00 94.38 87 LYS A O 1
ATOM 715 N N . MET A 1 88 ? 4.268 1.438 -12.606 1.00 94.81 88 MET A N 1
ATOM 716 C CA . MET A 1 88 ? 5.152 1.293 -13.749 1.00 94.81 88 MET A CA 1
ATOM 717 C C . MET A 1 88 ? 6.105 2.467 -13.878 1.00 94.81 88 MET A C 1
ATOM 719 O O . MET A 1 88 ? 5.787 3.612 -13.552 1.00 94.81 88 MET A O 1
ATOM 723 N N . ILE A 1 89 ? 7.282 2.146 -14.386 1.00 94.56 89 ILE A N 1
ATOM 724 C CA . ILE A 1 89 ? 8.319 3.081 -14.774 1.00 94.56 89 ILE A CA 1
ATOM 725 C C . ILE A 1 89 ? 8.440 2.952 -16.282 1.00 94.56 89 ILE A C 1
ATOM 727 O O . ILE A 1 89 ? 8.868 1.920 -16.797 1.00 94.56 89 ILE A O 1
ATOM 731 N N . GLU A 1 90 ? 8.034 4.005 -16.975 1.00 93.44 90 GLU A N 1
ATOM 732 C CA . GLU A 1 90 ? 8.153 4.095 -18.422 1.00 93.44 90 GLU A CA 1
ATOM 733 C C . GLU A 1 90 ? 9.475 4.765 -18.772 1.00 93.44 90 GLU A C 1
ATOM 735 O O . GLU A 1 90 ? 9.763 5.882 -18.328 1.00 93.44 90 GLU A O 1
ATOM 740 N N . THR A 1 91 ? 10.282 4.085 -19.576 1.00 92.06 91 THR A N 1
ATOM 741 C CA . THR A 1 91 ? 11.517 4.632 -20.131 1.00 92.06 91 THR A CA 1
ATOM 742 C C . THR A 1 91 ? 11.347 4.888 -21.628 1.00 92.06 91 THR A C 1
ATOM 744 O O . THR A 1 91 ? 10.247 4.828 -22.179 1.00 92.06 91 THR A O 1
ATOM 747 N N . ARG A 1 92 ? 12.444 5.209 -22.325 1.00 86.62 92 ARG A N 1
ATOM 748 C CA . ARG A 1 92 ? 12.400 5.358 -23.783 1.00 86.62 92 ARG A CA 1
ATOM 749 C C . ARG A 1 92 ? 12.136 4.022 -24.480 1.00 86.62 92 ARG A C 1
ATOM 751 O O . ARG A 1 92 ? 11.498 4.019 -25.532 1.00 86.62 92 ARG A O 1
ATOM 758 N N . ASN A 1 93 ? 12.674 2.932 -23.936 1.00 90.12 93 ASN A N 1
ATOM 759 C CA . ASN A 1 93 ? 12.709 1.637 -24.609 1.00 90.12 93 ASN A CA 1
ATOM 760 C C . ASN A 1 93 ? 11.828 0.577 -23.939 1.00 90.12 93 ASN A C 1
ATOM 762 O O . ASN A 1 93 ? 11.433 -0.373 -24.614 1.00 90.12 93 ASN A O 1
ATOM 766 N N . VAL A 1 94 ? 11.536 0.714 -22.642 1.00 93.31 94 VAL A N 1
ATOM 767 C CA . VAL A 1 94 ? 10.890 -0.337 -21.854 1.00 93.31 94 VAL A CA 1
ATOM 768 C C . VAL A 1 94 ? 9.841 0.206 -20.885 1.00 93.31 94 VAL A C 1
ATOM 770 O O . VAL A 1 94 ? 9.986 1.287 -20.316 1.00 93.31 94 VAL A O 1
ATOM 773 N N . SER A 1 95 ? 8.804 -0.600 -20.657 1.00 95.69 95 SER A N 1
ATOM 774 C CA . SER A 1 95 ? 7.886 -0.455 -19.526 1.00 95.69 95 SER A CA 1
ATOM 775 C C . SER A 1 95 ? 8.328 -1.423 -18.436 1.00 95.69 95 SER A C 1
ATOM 777 O O . SER A 1 95 ? 8.420 -2.634 -18.668 1.00 95.69 95 SER A O 1
ATOM 779 N N . ALA A 1 96 ? 8.630 -0.895 -17.256 1.00 97.00 96 ALA A N 1
ATOM 780 C CA . ALA A 1 96 ? 9.230 -1.650 -16.168 1.00 97.00 96 ALA A CA 1
ATOM 781 C C . ALA A 1 96 ? 8.415 -1.557 -14.879 1.00 97.00 96 ALA A C 1
ATOM 783 O O . ALA A 1 96 ? 7.674 -0.605 -14.655 1.00 97.00 96 ALA A O 1
ATOM 784 N N . ILE A 1 97 ? 8.593 -2.528 -13.989 1.00 96.88 97 ILE A N 1
ATOM 785 C CA . ILE A 1 97 ? 8.107 -2.460 -12.611 1.00 96.88 97 ILE A CA 1
ATOM 786 C C . ILE A 1 97 ? 9.194 -2.981 -11.674 1.00 96.88 97 ILE A C 1
ATOM 788 O O . ILE A 1 97 ? 9.819 -4.014 -11.931 1.00 96.88 97 ILE A O 1
ATOM 792 N N . ILE A 1 98 ? 9.436 -2.249 -10.588 1.00 96.31 98 ILE A N 1
ATOM 793 C CA . ILE A 1 98 ? 10.363 -2.673 -9.538 1.00 96.31 98 ILE A CA 1
ATOM 794 C C . ILE A 1 98 ? 9.567 -3.453 -8.500 1.00 96.31 98 ILE A C 1
ATOM 796 O O . ILE A 1 98 ? 8.653 -2.915 -7.881 1.00 96.31 98 ILE A O 1
ATOM 800 N N . LEU A 1 99 ? 9.946 -4.708 -8.296 1.00 96.62 99 LEU A N 1
ATOM 801 C CA . LEU A 1 99 ? 9.402 -5.612 -7.293 1.00 96.62 99 LEU A CA 1
ATOM 802 C C . LEU A 1 99 ? 10.503 -6.046 -6.324 1.00 96.62 99 LEU A C 1
ATOM 804 O O . LEU A 1 99 ? 11.688 -5.769 -6.521 1.00 96.62 99 LEU A O 1
ATOM 808 N N . TYR A 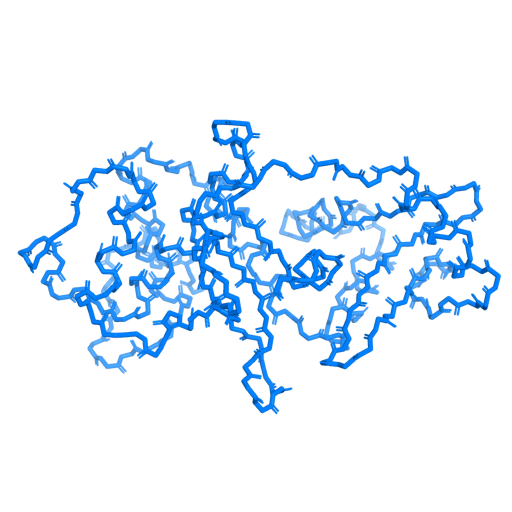1 100 ? 10.112 -6.749 -5.267 1.00 95.06 100 TYR A N 1
ATOM 809 C CA . TYR A 1 100 ? 11.050 -7.278 -4.286 1.00 95.06 100 TYR A CA 1
ATOM 810 C C . TYR A 1 100 ? 10.656 -8.686 -3.852 1.00 95.06 100 TYR A C 1
ATOM 812 O O . TYR A 1 100 ? 9.494 -8.962 -3.539 1.00 95.06 100 TYR A O 1
ATOM 820 N N . THR A 1 101 ? 11.655 -9.559 -3.756 1.00 93.75 101 THR A N 1
ATOM 821 C CA . THR A 1 101 ? 11.564 -10.744 -2.898 1.00 93.75 101 THR A CA 1
ATOM 822 C C . THR A 1 101 ? 11.757 -10.315 -1.438 1.00 93.75 101 THR A C 1
ATOM 824 O O . THR A 1 101 ? 11.794 -9.128 -1.111 1.00 93.75 101 THR A O 1
ATOM 827 N N . SER A 1 102 ? 11.892 -11.262 -0.513 1.00 87.75 102 SER A N 1
ATOM 828 C CA . SER A 1 102 ? 12.222 -10.924 0.874 1.00 87.75 102 SER A CA 1
ATOM 829 C C . SER A 1 102 ? 13.600 -10.282 1.050 1.00 87.75 102 SER A C 1
ATOM 831 O O . SER A 1 102 ? 13.828 -9.633 2.073 1.00 87.75 102 SER A O 1
ATOM 833 N N . VAL A 1 103 ? 14.498 -10.448 0.073 1.00 84.62 103 VAL A N 1
ATOM 834 C CA . VAL A 1 103 ? 15.914 -10.068 0.184 1.00 84.62 103 VAL A CA 1
ATOM 835 C C . VAL A 1 103 ? 16.361 -9.154 -0.952 1.00 84.62 103 VAL A C 1
ATOM 837 O O . VAL A 1 103 ? 17.152 -8.241 -0.726 1.00 84.62 103 VAL A O 1
ATOM 840 N N . GLU A 1 104 ? 15.860 -9.372 -2.165 1.00 91.62 104 GLU A N 1
ATOM 841 C CA . GLU A 1 104 ? 16.436 -8.786 -3.373 1.00 91.62 104 GLU A CA 1
ATOM 842 C C . GLU A 1 104 ? 15.427 -7.934 -4.134 1.00 91.62 104 GLU A C 1
ATOM 844 O O . GLU A 1 104 ? 14.253 -8.290 -4.272 1.00 91.62 104 GLU A O 1
ATOM 849 N N . LYS A 1 105 ? 15.925 -6.816 -4.669 1.00 94.94 105 LYS A N 1
ATOM 850 C CA . LYS A 1 105 ? 15.223 -6.017 -5.670 1.00 94.94 105 LYS A CA 1
ATOM 851 C C . LYS A 1 105 ? 15.201 -6.790 -6.987 1.00 94.94 105 LYS A C 1
ATOM 853 O O . LYS A 1 105 ? 16.231 -7.301 -7.414 1.00 94.94 105 LYS A O 1
ATOM 858 N N . GLN A 1 106 ? 14.045 -6.835 -7.635 1.00 96.56 106 GLN A N 1
ATOM 859 C CA . GLN A 1 106 ? 13.836 -7.470 -8.931 1.00 96.56 106 GLN A CA 1
ATOM 860 C C . GLN A 1 106 ? 13.195 -6.452 -9.872 1.00 96.56 106 GLN A C 1
ATOM 862 O O . GLN A 1 106 ? 12.167 -5.868 -9.539 1.00 96.56 106 GLN A O 1
ATOM 867 N N . ILE A 1 107 ? 13.791 -6.225 -11.040 1.00 97.38 107 ILE A N 1
ATOM 868 C CA . ILE A 1 107 ? 13.196 -5.371 -12.073 1.00 97.38 107 ILE A CA 1
ATOM 869 C C . ILE A 1 107 ? 12.591 -6.280 -13.133 1.00 97.38 107 ILE A C 1
ATOM 871 O O . ILE A 1 107 ? 13.277 -7.142 -13.686 1.00 97.38 107 ILE A O 1
ATOM 875 N N . MET A 1 108 ? 11.301 -6.089 -13.391 1.00 97.81 108 MET A N 1
ATOM 876 C CA . MET A 1 108 ? 10.574 -6.814 -14.424 1.00 97.81 108 MET A CA 1
ATOM 877 C C . MET A 1 108 ? 10.298 -5.874 -15.593 1.00 97.81 108 MET A C 1
ATOM 879 O O . MET A 1 108 ? 9.858 -4.747 -15.379 1.00 97.81 108 MET A O 1
ATOM 883 N N . ILE A 1 109 ? 10.524 -6.352 -16.813 1.00 97.50 109 ILE A N 1
ATOM 884 C CA . ILE A 1 109 ? 10.250 -5.646 -18.065 1.00 97.50 109 ILE A CA 1
ATOM 885 C C . ILE A 1 109 ? 9.067 -6.298 -18.761 1.00 97.50 109 ILE A C 1
ATOM 887 O O . ILE A 1 109 ? 8.981 -7.528 -18.852 1.00 97.50 109 ILE A O 1
ATOM 891 N N . TYR A 1 110 ? 8.166 -5.470 -19.272 1.00 95.38 110 TYR A N 1
ATOM 892 C CA . TYR A 1 110 ? 7.071 -5.923 -20.107 1.00 95.38 110 TYR A CA 1
ATOM 893 C C . TYR A 1 110 ? 7.508 -6.008 -21.572 1.00 95.38 110 TYR A C 1
ATOM 895 O O . TYR A 1 110 ? 7.735 -4.997 -22.233 1.00 95.38 110 TYR A O 1
ATOM 903 N N . ALA A 1 111 ? 7.613 -7.232 -22.089 1.00 91.06 111 ALA A N 1
ATOM 904 C CA . ALA A 1 111 ? 7.978 -7.511 -23.475 1.00 91.06 111 ALA A CA 1
ATOM 905 C C . ALA A 1 111 ? 7.267 -8.774 -23.979 1.00 91.06 111 ALA A C 1
ATOM 907 O O . ALA A 1 111 ? 7.065 -9.737 -23.239 1.00 91.06 111 ALA A O 1
ATOM 908 N N . ASP A 1 112 ? 6.884 -8.792 -25.258 1.00 88.75 112 ASP A N 1
ATOM 909 C CA . ASP A 1 112 ? 6.154 -9.910 -25.880 1.00 88.75 112 ASP A CA 1
ATOM 910 C C . ASP A 1 112 ? 4.883 -10.317 -25.112 1.00 88.75 112 ASP A C 1
ATOM 912 O O . ASP A 1 112 ? 4.575 -11.502 -24.961 1.00 88.75 112 ASP A O 1
ATOM 916 N N . ARG A 1 113 ? 4.152 -9.321 -24.592 1.00 88.62 113 ARG A N 1
ATOM 917 C CA . ARG A 1 113 ? 2.944 -9.500 -23.767 1.00 88.62 113 ARG A CA 1
ATOM 918 C C . ARG A 1 113 ? 3.158 -10.295 -22.475 1.00 88.62 113 ARG A C 1
ATOM 920 O O . ARG A 1 113 ? 2.230 -10.933 -21.978 1.00 88.62 113 ARG A O 1
ATOM 927 N N . LYS A 1 114 ? 4.378 -10.283 -21.935 1.00 93.00 114 LYS A N 1
ATOM 928 C CA . LYS A 1 114 ? 4.722 -10.928 -20.666 1.00 93.00 114 LYS A CA 1
ATOM 929 C C . LYS A 1 114 ? 5.708 -10.090 -19.867 1.00 93.00 114 LYS A C 1
ATOM 931 O O . LYS A 1 114 ? 6.552 -9.397 -20.426 1.00 93.00 114 LYS A O 1
ATOM 936 N N . TRP A 1 115 ? 5.626 -10.211 -18.551 1.00 96.50 115 TRP A N 1
ATOM 937 C CA . TRP A 1 115 ? 6.608 -9.668 -17.624 1.00 96.50 115 TRP A CA 1
ATOM 938 C C . TRP A 1 115 ? 7.749 -10.666 -17.449 1.00 96.50 115 TRP A C 1
ATOM 940 O O . TRP A 1 115 ? 7.520 -11.823 -17.091 1.00 96.50 115 TRP A O 1
ATOM 950 N N . LYS A 1 116 ? 8.974 -10.222 -17.729 1.00 95.88 116 LYS A N 1
ATOM 951 C CA . LYS A 1 116 ? 10.205 -11.025 -17.676 1.00 95.88 116 LYS A CA 1
ATOM 952 C C . LYS A 1 116 ? 11.270 -10.281 -16.870 1.00 95.88 116 LYS A C 1
ATOM 954 O O . LYS A 1 116 ? 11.177 -9.068 -16.721 1.00 95.88 116 LYS A O 1
ATOM 959 N N . HIS A 1 117 ? 12.277 -10.985 -16.357 1.00 97.06 117 HIS A N 1
ATOM 960 C CA . HIS A 1 117 ? 13.393 -10.330 -15.669 1.00 97.06 117 HIS A CA 1
ATOM 961 C C . HIS A 1 117 ? 14.158 -9.396 -16.616 1.00 97.06 117 HIS A C 1
ATOM 963 O O . HIS A 1 117 ? 14.439 -9.764 -17.761 1.00 97.06 117 HIS A O 1
ATOM 969 N N . ALA A 1 118 ? 14.500 -8.213 -16.108 1.00 97.12 118 ALA A N 1
ATOM 970 C CA . ALA A 1 118 ? 15.339 -7.230 -16.780 1.00 97.12 118 ALA A CA 1
ATOM 971 C C . ALA A 1 118 ? 16.737 -7.789 -17.085 1.00 97.12 118 ALA A C 1
ATOM 973 O O . ALA A 1 118 ? 17.323 -8.503 -16.266 1.00 97.12 118 ALA A O 1
ATOM 974 N N . GLN A 1 119 ? 17.279 -7.441 -18.252 1.00 96.00 119 GLN A N 1
ATOM 975 C CA . GLN A 1 119 ? 18.696 -7.633 -18.553 1.00 96.00 119 GLN A CA 1
ATOM 976 C C . GLN A 1 119 ? 19.541 -6.525 -17.899 1.00 96.00 119 GLN A C 1
ATOM 978 O O . GLN A 1 119 ? 18.990 -5.501 -17.484 1.00 96.00 119 GLN A O 1
ATOM 983 N N . PRO A 1 120 ? 20.871 -6.695 -17.776 1.00 95.50 120 PRO A N 1
ATOM 984 C CA . PRO A 1 120 ? 21.731 -5.697 -17.138 1.00 95.50 120 PRO A CA 1
ATOM 985 C C . PRO A 1 120 ? 21.582 -4.281 -17.712 1.00 95.50 120 PRO A C 1
ATOM 987 O O . PRO A 1 120 ? 21.604 -3.309 -16.960 1.00 95.50 120 PRO A O 1
ATOM 990 N N . GLU A 1 121 ? 21.391 -4.155 -19.025 1.00 93.81 121 GLU A N 1
ATOM 991 C CA . GLU A 1 121 ? 21.188 -2.871 -19.698 1.00 93.81 121 GLU A CA 1
ATOM 992 C C . GLU A 1 121 ? 19.845 -2.229 -19.318 1.00 93.81 121 GLU A C 1
ATOM 994 O O . GLU A 1 121 ? 19.801 -1.032 -19.023 1.00 93.81 121 GLU A O 1
ATOM 999 N N . ASP A 1 122 ? 18.775 -3.029 -19.249 1.00 95.75 122 ASP A N 1
ATOM 1000 C CA . ASP A 1 122 ? 17.444 -2.574 -18.830 1.00 95.75 122 ASP A CA 1
ATOM 1001 C C . ASP A 1 122 ? 17.475 -2.058 -17.386 1.00 95.75 122 ASP A C 1
ATOM 1003 O O . ASP A 1 122 ? 16.872 -1.034 -17.073 1.00 95.75 122 ASP A O 1
ATOM 1007 N N . VAL A 1 123 ? 18.200 -2.749 -16.494 1.00 95.44 123 VAL A N 1
ATOM 1008 C CA . VAL A 1 123 ? 18.339 -2.349 -15.085 1.00 95.44 123 VAL A CA 1
ATOM 1009 C C . VAL A 1 123 ? 18.924 -0.944 -14.979 1.00 95.44 123 VAL A C 1
ATOM 1011 O O . VAL A 1 123 ? 18.364 -0.108 -14.274 1.00 95.44 123 VAL A O 1
ATOM 1014 N N . ILE A 1 124 ? 20.010 -0.666 -15.706 1.00 94.50 124 ILE A N 1
ATOM 1015 C CA . ILE A 1 124 ? 20.660 0.653 -15.701 1.00 94.50 124 ILE A CA 1
ATOM 1016 C C . ILE A 1 124 ? 19.691 1.728 -16.212 1.00 94.50 124 ILE A C 1
ATOM 1018 O O . ILE A 1 124 ? 19.587 2.797 -15.608 1.00 94.50 124 ILE A O 1
ATOM 1022 N N . GLU A 1 125 ? 18.975 1.456 -17.308 1.00 95.31 125 GLU A N 1
ATOM 1023 C CA . GLU A 1 125 ? 18.015 2.403 -17.886 1.00 95.31 125 GLU A CA 1
ATOM 1024 C C . GLU A 1 125 ? 16.868 2.720 -16.914 1.00 95.31 125 GLU A C 1
ATOM 1026 O O . GLU A 1 125 ? 16.542 3.889 -16.693 1.00 95.31 125 GLU A O 1
ATOM 1031 N N . VAL A 1 126 ? 16.278 1.689 -16.305 1.00 95.25 126 VAL A N 1
ATOM 1032 C CA . VAL A 1 126 ? 15.137 1.822 -15.388 1.00 95.25 126 VAL A CA 1
ATOM 1033 C C . VAL A 1 126 ? 15.537 2.511 -14.089 1.00 95.25 126 VAL A C 1
ATOM 1035 O O . VAL A 1 126 ? 14.798 3.369 -13.609 1.00 95.25 126 VAL A O 1
ATOM 1038 N N . GLU A 1 127 ? 16.696 2.180 -13.519 1.00 93.69 127 GLU A N 1
ATOM 1039 C CA . GLU A 1 127 ? 17.192 2.840 -12.307 1.00 93.69 127 GLU A CA 1
ATOM 1040 C C . GLU A 1 127 ? 17.458 4.326 -12.551 1.00 93.69 127 GLU A C 1
ATOM 1042 O O . GLU A 1 127 ? 17.011 5.161 -11.768 1.00 93.69 127 GLU A O 1
ATOM 1047 N N . ALA A 1 128 ? 18.085 4.676 -13.678 1.00 93.44 128 ALA A N 1
ATOM 1048 C CA . ALA A 1 128 ? 18.293 6.073 -14.046 1.00 93.44 128 ALA A CA 1
ATOM 1049 C C . ALA A 1 128 ? 16.962 6.825 -14.237 1.00 93.44 128 ALA A C 1
ATOM 1051 O O . ALA A 1 128 ? 16.816 7.964 -13.782 1.00 93.44 128 ALA A O 1
ATOM 1052 N N . ALA A 1 129 ? 15.974 6.191 -14.878 1.00 93.38 129 ALA A N 1
ATOM 1053 C CA . ALA A 1 129 ? 14.644 6.769 -15.050 1.00 93.38 129 ALA A CA 1
ATOM 1054 C C . ALA A 1 129 ? 13.942 6.979 -13.699 1.00 93.38 129 ALA A C 1
ATOM 1056 O O . ALA A 1 129 ? 13.410 8.065 -13.445 1.00 93.38 129 ALA A O 1
ATOM 1057 N N . TYR A 1 130 ? 13.999 5.985 -12.810 1.00 90.88 130 TYR A N 1
ATOM 1058 C CA . TYR A 1 130 ? 13.446 6.079 -11.463 1.00 90.88 130 TYR A CA 1
ATOM 1059 C C . TYR A 1 130 ? 14.103 7.208 -10.671 1.00 90.88 130 TYR A C 1
ATOM 1061 O O . TYR A 1 130 ? 13.404 8.093 -10.195 1.00 90.88 130 TYR A O 1
ATOM 1069 N N . ASP A 1 131 ? 15.432 7.247 -10.595 1.00 89.44 131 ASP A N 1
ATOM 1070 C CA . ASP A 1 131 ? 16.158 8.248 -9.808 1.00 89.44 131 ASP A CA 1
ATOM 1071 C C . ASP A 1 131 ? 15.906 9.676 -10.310 1.00 89.44 131 ASP A C 1
ATOM 1073 O O . ASP A 1 131 ? 15.810 10.614 -9.517 1.00 89.44 131 ASP A O 1
ATOM 1077 N N . SER A 1 132 ? 15.735 9.850 -11.624 1.00 87.31 132 SER A N 1
ATOM 1078 C CA . SER A 1 132 ? 15.424 11.155 -12.220 1.00 87.31 132 SER A CA 1
ATOM 1079 C C . SER A 1 132 ? 13.998 11.648 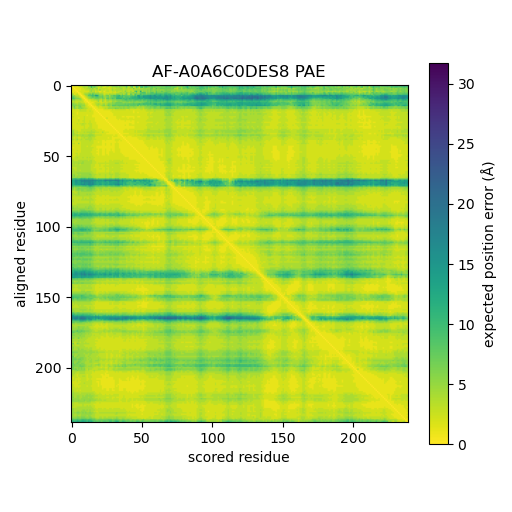-11.941 1.00 87.31 132 SER A C 1
ATOM 1081 O O . SER A 1 132 ? 13.741 12.853 -11.995 1.00 87.31 132 SER A O 1
ATOM 1083 N N . THR A 1 133 ? 13.071 10.733 -11.647 1.00 84.00 133 THR A N 1
ATOM 1084 C CA . THR A 1 133 ? 11.640 11.024 -11.447 1.00 84.00 133 THR A CA 1
ATOM 1085 C C . THR A 1 133 ? 11.174 10.794 -10.011 1.00 84.00 133 THR A C 1
ATOM 1087 O O . THR A 1 133 ? 10.044 11.155 -9.667 1.00 84.00 133 THR A O 1
ATOM 1090 N N . ALA A 1 134 ? 12.035 10.233 -9.159 1.00 79.75 134 ALA A N 1
ATOM 1091 C CA . ALA A 1 134 ? 11.719 9.877 -7.790 1.00 79.75 134 ALA A CA 1
ATOM 1092 C C . ALA A 1 134 ? 11.248 11.118 -7.012 1.00 79.75 134 ALA A C 1
ATOM 1094 O O . ALA A 1 134 ? 11.976 12.112 -6.900 1.00 79.75 134 ALA A O 1
ATOM 1095 N N . PRO A 1 135 ? 10.024 11.100 -6.458 1.00 75.75 135 PRO A N 1
ATOM 1096 C CA . PRO A 1 135 ? 9.495 12.251 -5.754 1.00 75.75 135 PRO A CA 1
ATOM 1097 C C . PRO A 1 135 ? 10.257 12.475 -4.447 1.00 75.75 135 PRO A C 1
ATOM 1099 O O . PRO A 1 135 ? 10.485 11.545 -3.672 1.00 75.75 135 PRO A O 1
ATOM 1102 N N . VAL A 1 136 ? 10.565 13.738 -4.141 1.00 81.06 136 VAL A N 1
ATOM 1103 C CA . VAL A 1 136 ? 11.015 14.118 -2.797 1.00 81.06 136 VAL A CA 1
ATOM 1104 C C . VAL A 1 136 ? 9.880 13.828 -1.817 1.00 81.06 136 VAL A C 1
ATOM 1106 O O . VAL A 1 136 ? 8.828 14.472 -1.846 1.00 81.06 136 VAL A O 1
ATOM 1109 N N . LEU A 1 137 ? 10.079 12.837 -0.950 1.00 86.25 137 LEU A N 1
ATOM 1110 C CA . LEU A 1 137 ? 9.038 12.393 -0.037 1.00 86.25 137 LEU A CA 1
ATOM 1111 C C . LEU A 1 137 ? 8.839 13.371 1.122 1.00 86.25 137 LEU A C 1
ATOM 1113 O O . LEU A 1 137 ? 9.678 13.507 2.010 1.00 86.25 137 LEU A O 1
ATOM 1117 N N . ASN A 1 138 ? 7.656 13.976 1.167 1.00 93.25 138 ASN A N 1
ATOM 1118 C CA . ASN A 1 138 ? 7.136 14.626 2.363 1.00 93.25 138 ASN A CA 1
ATOM 1119 C C . ASN A 1 138 ? 6.314 13.604 3.157 1.00 93.25 138 ASN A C 1
ATOM 1121 O O . ASN A 1 138 ? 5.195 13.267 2.772 1.00 93.25 138 ASN A O 1
ATOM 1125 N N . VAL A 1 139 ? 6.878 13.054 4.230 1.00 94.25 139 VAL A N 1
ATOM 1126 C CA . VAL A 1 139 ? 6.298 11.913 4.956 1.00 94.25 139 VAL A CA 1
ATOM 1127 C C . VAL A 1 139 ? 5.559 12.375 6.216 1.00 94.25 139 VAL A C 1
ATOM 1129 O O . VAL A 1 139 ? 5.977 13.312 6.896 1.00 94.25 139 VAL A O 1
ATOM 1132 N N . SER A 1 140 ? 4.445 11.718 6.553 1.00 96.44 140 SER A N 1
ATOM 1133 C CA . SER A 1 140 ? 3.752 11.941 7.829 1.00 96.44 140 SER A CA 1
ATOM 1134 C C . SER A 1 140 ? 4.618 11.557 9.040 1.00 96.44 140 SER A C 1
ATOM 1136 O O . SER A 1 140 ? 5.541 10.746 8.951 1.00 96.44 140 SER A O 1
ATOM 1138 N N . ASN A 1 141 ? 4.306 12.125 10.210 1.00 94.94 141 ASN A N 1
ATOM 1139 C CA . ASN A 1 141 ? 4.977 11.781 11.472 1.00 94.94 141 ASN A CA 1
ATOM 1140 C C . ASN A 1 141 ? 4.691 10.339 11.904 1.00 94.94 141 ASN A C 1
ATOM 1142 O O . ASN A 1 141 ? 5.460 9.758 12.667 1.00 94.94 141 ASN A O 1
ATOM 1146 N N . LEU A 1 142 ? 3.577 9.786 11.434 1.00 97.31 142 LEU A N 1
ATOM 1147 C CA . LEU A 1 142 ? 3.141 8.418 11.640 1.00 97.31 142 LEU A CA 1
ATOM 1148 C C . LEU A 1 142 ? 2.734 7.863 10.277 1.00 97.31 142 LEU A C 1
ATOM 1150 O O . LEU A 1 142 ? 1.905 8.462 9.592 1.00 97.31 142 LEU A O 1
ATOM 1154 N N . ILE A 1 143 ? 3.311 6.727 9.899 1.00 97.69 143 ILE A N 1
ATOM 1155 C CA . ILE A 1 143 ? 3.051 6.071 8.617 1.00 97.69 143 ILE A CA 1
ATOM 1156 C C . ILE A 1 143 ? 2.677 4.611 8.804 1.00 97.69 143 ILE A C 1
ATOM 1158 O O . ILE A 1 143 ? 3.149 3.962 9.742 1.00 97.69 143 ILE A O 1
ATOM 1162 N N . GLY A 1 144 ? 1.859 4.112 7.884 1.00 98.25 144 GLY A N 1
ATOM 1163 C CA . GLY A 1 144 ? 1.575 2.696 7.695 1.00 98.25 144 GLY A CA 1
ATOM 1164 C C . GLY A 1 144 ? 2.346 2.150 6.496 1.00 98.25 144 GLY A C 1
ATOM 1165 O O . GLY A 1 144 ? 2.607 2.882 5.543 1.00 98.25 144 GLY A O 1
ATOM 1166 N N . PHE A 1 145 ? 2.731 0.882 6.532 1.00 97.81 145 PHE A N 1
ATOM 1167 C CA . PHE A 1 145 ? 3.415 0.247 5.413 1.00 97.81 145 PHE A CA 1
ATOM 1168 C C . PHE A 1 145 ? 3.273 -1.274 5.433 1.00 97.81 145 PHE A C 1
ATOM 1170 O O . PHE A 1 145 ? 3.026 -1.865 6.485 1.00 97.81 145 PHE A O 1
ATOM 1177 N N . ILE A 1 146 ? 3.425 -1.896 4.265 1.00 97.75 146 ILE A N 1
ATOM 1178 C CA . ILE A 1 146 ? 3.521 -3.354 4.130 1.00 97.75 146 ILE A CA 1
ATOM 1179 C C . ILE A 1 146 ? 4.991 -3.754 4.112 1.00 97.75 146 ILE A C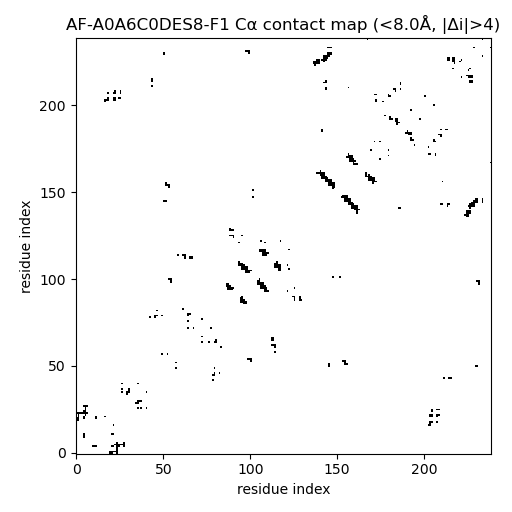 1
ATOM 1181 O O . ILE A 1 146 ? 5.805 -3.112 3.455 1.00 97.75 146 ILE A O 1
ATOM 1185 N N . ASP A 1 147 ? 5.336 -4.812 4.833 1.00 95.06 147 ASP A N 1
ATOM 1186 C CA . ASP A 1 147 ? 6.677 -5.393 4.828 1.00 95.06 147 ASP A CA 1
ATOM 1187 C C . ASP A 1 147 ? 6.600 -6.869 5.226 1.00 95.06 147 ASP A C 1
ATOM 1189 O O . ASP A 1 147 ? 5.579 -7.341 5.726 1.00 95.06 147 ASP A O 1
ATOM 1193 N N . TYR A 1 148 ? 7.687 -7.604 5.034 1.00 93.62 148 TYR A N 1
ATOM 1194 C CA . TYR A 1 148 ? 7.792 -8.974 5.509 1.00 93.62 148 TYR A CA 1
ATOM 1195 C C . TYR A 1 148 ? 7.724 -9.042 7.037 1.00 93.62 148 TYR A C 1
ATOM 1197 O O . TYR A 1 148 ? 8.244 -8.185 7.766 1.00 93.62 148 TYR A O 1
ATOM 1205 N N . GLU A 1 149 ? 7.103 -10.103 7.546 1.00 93.00 149 GLU A N 1
ATOM 1206 C CA . GLU A 1 149 ? 7.309 -10.493 8.937 1.00 93.00 149 GLU A CA 1
ATOM 1207 C C . GLU A 1 149 ? 8.770 -10.926 9.167 1.00 93.00 149 GLU A C 1
ATOM 1209 O O . GLU A 1 149 ? 9.519 -11.180 8.226 1.00 93.00 149 GLU A O 1
ATOM 1214 N N . ASN A 1 150 ? 9.196 -11.002 10.426 1.00 86.06 150 ASN A N 1
ATOM 1215 C CA . ASN A 1 150 ? 10.607 -11.148 10.800 1.00 86.06 150 ASN A CA 1
ATOM 1216 C C . ASN A 1 150 ? 11.300 -12.421 10.271 1.00 86.06 150 ASN A C 1
ATOM 1218 O O . ASN A 1 150 ? 12.523 -12.439 10.170 1.00 86.06 150 ASN A O 1
ATOM 1222 N N . LYS A 1 151 ? 10.563 -13.498 9.974 1.00 87.56 151 LYS A N 1
ATOM 1223 C CA . LYS A 1 151 ? 11.084 -14.733 9.354 1.00 87.56 151 LYS A CA 1
ATOM 1224 C C . LYS A 1 151 ? 10.852 -14.785 7.838 1.00 87.56 151 LYS A C 1
ATOM 1226 O O . LYS A 1 151 ? 11.064 -15.838 7.239 1.00 87.56 151 LYS A O 1
ATOM 1231 N N . HIS A 1 152 ? 10.434 -13.676 7.229 1.00 88.25 152 HIS A N 1
ATOM 1232 C CA . HIS A 1 152 ? 10.248 -13.499 5.792 1.00 88.25 152 HIS A CA 1
ATOM 1233 C C . HIS A 1 152 ? 9.273 -14.471 5.113 1.00 88.25 152 HIS A C 1
ATOM 1235 O O . HIS A 1 152 ? 9.378 -14.709 3.912 1.00 88.25 152 HIS A O 1
ATOM 1241 N N . LYS A 1 153 ? 8.308 -15.029 5.855 1.00 90.06 153 LYS A N 1
ATOM 1242 C CA . LYS A 1 153 ? 7.366 -16.017 5.302 1.00 90.06 153 LYS A CA 1
ATOM 1243 C C . LYS A 1 153 ? 6.151 -15.415 4.609 1.00 90.06 153 LYS A C 1
ATOM 1245 O O . LYS A 1 153 ? 5.587 -16.045 3.726 1.00 90.06 153 LYS A O 1
ATOM 1250 N N . TYR A 1 154 ? 5.706 -14.253 5.068 1.00 94.00 154 TYR A N 1
ATOM 1251 C CA . TYR A 1 154 ? 4.517 -13.575 4.562 1.00 94.00 154 TYR A CA 1
ATOM 1252 C C . TYR A 1 154 ? 4.615 -12.071 4.827 1.00 94.00 154 TYR A C 1
ATOM 1254 O O . TYR A 1 154 ? 5.414 -11.621 5.658 1.00 94.00 154 TYR A O 1
ATOM 1262 N N . LEU A 1 155 ? 3.802 -11.300 4.109 1.00 96.19 155 LEU A N 1
ATOM 1263 C CA . LEU A 1 155 ? 3.688 -9.855 4.277 1.00 96.19 155 LEU A CA 1
ATOM 1264 C C . LEU A 1 155 ? 2.727 -9.506 5.414 1.00 96.19 155 LEU A C 1
ATOM 1266 O O . LEU A 1 155 ? 1.768 -10.224 5.691 1.00 96.19 155 LEU A O 1
ATOM 1270 N N . VAL A 1 156 ? 2.997 -8.389 6.083 1.00 96.38 156 VAL A N 1
ATOM 1271 C CA . VAL A 1 156 ? 2.208 -7.871 7.200 1.00 96.38 156 VAL A CA 1
ATOM 1272 C C . VAL A 1 156 ? 2.110 -6.355 7.140 1.00 96.38 156 VAL A C 1
ATOM 1274 O O . VAL A 1 156 ? 3.026 -5.664 6.693 1.00 96.38 156 VAL A O 1
ATOM 1277 N N . PHE A 1 157 ? 1.011 -5.830 7.674 1.00 97.44 157 PHE A N 1
ATOM 1278 C CA . PHE A 1 157 ? 0.853 -4.402 7.901 1.00 97.44 157 PHE A CA 1
ATOM 1279 C C . PHE A 1 157 ? 1.591 -3.956 9.175 1.00 97.44 157 PHE A C 1
ATOM 1281 O O . PHE A 1 157 ? 1.350 -4.456 10.284 1.00 97.44 157 PHE A O 1
ATOM 1288 N N . LYS A 1 158 ? 2.468 -2.965 9.015 1.00 96.94 158 LYS A N 1
ATOM 1289 C CA . LYS A 1 158 ? 3.224 -2.307 10.080 1.00 96.94 158 LYS A CA 1
ATOM 1290 C C . LYS A 1 158 ? 2.919 -0.813 10.113 1.00 96.94 158 LYS A C 1
ATOM 1292 O O . LYS A 1 158 ? 2.479 -0.214 9.136 1.00 96.94 158 LYS A O 1
ATOM 1297 N N . TYR A 1 159 ? 3.208 -0.191 11.249 1.00 96.75 159 TYR A N 1
ATOM 1298 C CA . TYR A 1 159 ? 3.234 1.262 11.378 1.00 96.75 159 TYR A CA 1
ATOM 1299 C C . TYR A 1 159 ? 4.492 1.720 12.112 1.00 96.75 159 TYR A C 1
ATOM 1301 O O . TYR A 1 159 ? 5.061 0.992 12.933 1.00 96.75 159 TYR A O 1
ATOM 1309 N N . LYS A 1 160 ? 4.919 2.961 11.869 1.00 95.69 160 LYS A N 1
ATOM 1310 C CA . LYS A 1 160 ? 6.007 3.583 12.632 1.00 95.69 160 LYS A CA 1
ATOM 1311 C C . LYS A 1 160 ? 5.868 5.092 12.721 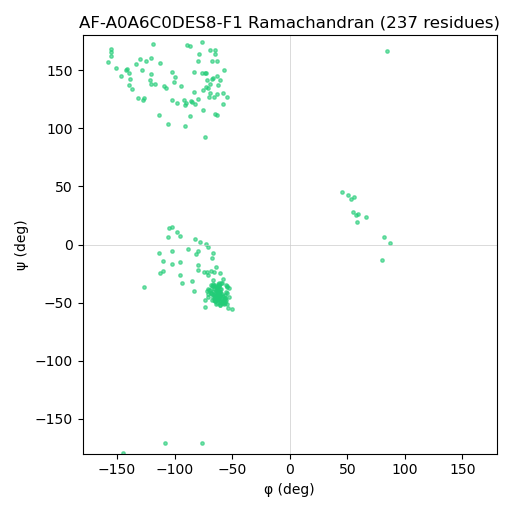1.00 95.69 160 LYS A C 1
ATOM 1313 O O . LYS A 1 160 ? 5.343 5.729 11.813 1.00 95.69 160 LYS A O 1
ATOM 1318 N N . TYR A 1 161 ? 6.400 5.656 13.803 1.00 95.25 161 TYR A N 1
ATOM 1319 C CA . TYR A 1 161 ? 6.654 7.089 13.856 1.00 95.25 161 TYR A CA 1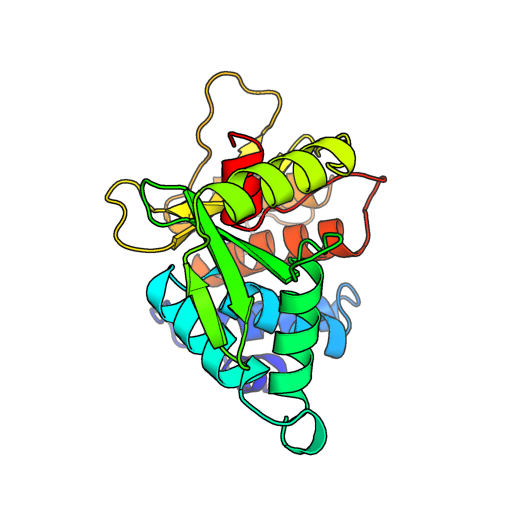
ATOM 1320 C C . TYR A 1 161 ? 7.993 7.386 13.189 1.00 95.25 161 TYR A C 1
ATOM 1322 O O . TYR A 1 161 ? 8.990 6.726 13.494 1.00 95.25 161 TYR A O 1
ATOM 1330 N N . THR A 1 162 ? 8.011 8.368 12.295 1.00 92.00 162 THR A N 1
ATOM 1331 C CA . THR A 1 162 ? 9.174 8.709 11.460 1.00 92.00 162 THR A CA 1
ATOM 1332 C C . THR A 1 162 ? 10.218 9.544 12.197 1.00 92.00 162 THR A C 1
ATOM 1334 O O . THR A 1 162 ? 11.379 9.571 11.804 1.00 92.00 162 THR A O 1
ATOM 1337 N N . ASN A 1 163 ? 9.844 10.168 13.315 1.00 88.38 163 ASN A N 1
ATOM 1338 C CA . ASN A 1 163 ? 10.752 10.926 14.178 1.00 88.38 163 ASN A CA 1
ATOM 1339 C C . ASN A 1 163 ? 11.562 10.051 15.159 1.00 88.38 163 ASN A C 1
ATOM 1341 O O . ASN A 1 163 ? 12.460 10.558 15.834 1.00 88.38 163 ASN A O 1
ATOM 1345 N N . LEU A 1 164 ? 11.263 8.751 15.263 1.00 87.31 164 LEU A N 1
ATOM 1346 C CA . LEU A 1 164 ? 11.980 7.826 16.142 1.00 87.31 164 LEU A CA 1
ATOM 1347 C C . LEU A 1 164 ? 13.159 7.185 15.402 1.00 87.31 164 LEU A C 1
ATOM 1349 O O . LEU A 1 164 ? 12.983 6.501 14.395 1.00 87.31 164 LEU A O 1
ATOM 1353 N N . LYS A 1 165 ? 14.375 7.365 15.931 1.00 79.44 165 LYS A N 1
ATOM 1354 C CA . LYS A 1 165 ? 15.592 6.758 15.368 1.00 79.44 165 LYS A CA 1
ATOM 1355 C C . LYS A 1 165 ? 15.569 5.232 15.525 1.00 79.44 165 LYS A C 1
ATOM 1357 O O . LYS A 1 165 ? 15.180 4.732 16.576 1.00 79.44 165 LYS A O 1
ATOM 1362 N N . ARG A 1 166 ? 16.073 4.512 14.509 1.00 75.31 166 ARG A N 1
ATOM 1363 C CA . ARG A 1 166 ? 16.241 3.038 14.494 1.00 75.31 166 ARG A CA 1
ATOM 1364 C C . ARG A 1 166 ? 14.945 2.261 14.767 1.00 75.31 166 ARG A C 1
ATOM 1366 O O . ARG A 1 166 ? 14.943 1.273 15.494 1.00 75.31 166 ARG A O 1
ATOM 1373 N N . ASN A 1 167 ? 13.841 2.721 14.189 1.00 83.12 167 ASN A N 1
ATOM 1374 C CA . ASN A 1 167 ? 12.536 2.093 14.336 1.00 83.12 167 ASN A CA 1
ATOM 1375 C C . ASN A 1 167 ? 12.151 1.340 13.052 1.00 83.12 167 ASN A C 1
ATOM 1377 O O . ASN A 1 167 ? 11.732 1.970 12.083 1.00 83.12 167 ASN A O 1
ATOM 1381 N N . ALA A 1 168 ? 12.255 0.007 13.072 1.00 87.25 168 ALA A N 1
ATOM 1382 C CA . ALA A 1 168 ? 11.813 -0.883 11.986 1.00 87.25 168 ALA A CA 1
ATOM 1383 C C . ALA A 1 168 ? 10.275 -1.007 11.883 1.00 87.25 168 ALA A C 1
ATOM 1385 O O . ALA A 1 168 ? 9.745 -1.729 11.044 1.00 87.25 168 ALA A O 1
ATOM 1386 N N . GLY A 1 169 ? 9.547 -0.306 12.757 1.00 92.81 169 GLY A N 1
ATOM 1387 C CA . GLY A 1 169 ? 8.097 -0.345 12.847 1.00 92.81 169 GLY A CA 1
ATOM 1388 C C . GLY A 1 169 ? 7.564 -1.494 13.688 1.00 92.81 169 GLY A C 1
ATOM 1389 O O . GLY A 1 169 ? 8.273 -2.419 14.077 1.00 92.81 169 GLY A O 1
ATOM 1390 N N . ALA A 1 170 ? 6.281 -1.383 14.014 1.00 94.38 170 ALA A N 1
ATOM 1391 C CA . ALA A 1 170 ? 5.555 -2.352 14.813 1.00 94.38 170 ALA A CA 1
ATOM 1392 C C . ALA A 1 170 ? 4.428 -2.966 13.988 1.00 94.38 170 ALA A C 1
ATOM 1394 O O . ALA A 1 170 ? 3.699 -2.265 13.285 1.00 94.38 170 ALA A O 1
ATOM 1395 N N . ARG A 1 171 ? 4.273 -4.279 14.127 1.00 95.25 171 ARG A N 1
ATOM 1396 C CA . ARG A 1 171 ? 3.163 -5.046 13.578 1.00 95.25 171 ARG A CA 1
ATOM 1397 C C . ARG A 1 171 ? 1.868 -4.709 14.302 1.00 95.25 171 ARG A C 1
ATOM 1399 O O . ARG A 1 171 ? 1.810 -4.745 15.535 1.00 95.25 171 ARG A O 1
ATOM 1406 N N . CYS A 1 172 ? 0.811 -4.404 13.552 1.00 94.88 172 CYS A N 1
ATOM 1407 C CA . CYS A 1 172 ? -0.478 -4.149 14.188 1.00 94.88 172 CYS A CA 1
ATOM 1408 C C . CYS A 1 172 ? -1.039 -5.419 14.846 1.00 94.88 172 CYS A C 1
ATOM 1410 O O . CYS A 1 172 ? -1.561 -5.372 15.963 1.00 94.88 172 CYS A O 1
ATOM 1412 N N . ASP A 1 173 ? -0.889 -6.569 14.196 1.00 92.69 173 ASP A N 1
ATOM 1413 C CA . ASP A 1 173 ? -1.384 -7.866 14.654 1.00 92.69 173 ASP A CA 1
ATOM 1414 C C . ASP A 1 173 ? -0.624 -8.443 15.866 1.00 92.69 173 ASP A C 1
ATOM 1416 O O . ASP A 1 173 ? -1.055 -9.442 16.429 1.00 92.69 173 ASP A O 1
ATOM 1420 N N . GLU A 1 174 ? 0.414 -7.772 16.360 1.00 93.19 174 GLU A N 1
ATOM 1421 C CA . GLU A 1 174 ? 1.100 -8.128 17.613 1.00 93.19 174 GLU A CA 1
ATOM 1422 C C . GLU A 1 174 ? 0.856 -7.101 18.737 1.00 93.19 174 GLU A C 1
ATOM 1424 O O . GLU A 1 174 ? 1.109 -7.369 19.910 1.00 93.19 174 GLU A O 1
ATOM 1429 N N . ALA A 1 175 ? 0.337 -5.911 18.413 1.00 92.00 175 ALA A N 1
ATOM 1430 C CA . ALA A 1 175 ? 0.155 -4.835 19.385 1.00 92.00 175 ALA A CA 1
ATOM 1431 C C . ALA A 1 175 ? -1.010 -5.099 20.361 1.00 92.00 175 ALA A C 1
ATOM 1433 O O . ALA A 1 175 ? -2.053 -5.621 19.983 1.00 92.00 175 ALA A O 1
ATOM 1434 N N . GLY A 1 176 ? -0.921 -4.637 21.610 1.00 93.44 176 GLY A N 1
ATOM 1435 C CA . GLY A 1 176 ? -2.068 -4.643 22.532 1.00 93.44 176 GLY A CA 1
ATOM 1436 C C . GLY A 1 176 ? -3.189 -3.676 22.106 1.00 93.44 176 GLY A C 1
ATOM 1437 O O . GLY A 1 176 ? -2.943 -2.698 21.396 1.00 93.44 176 GLY A O 1
ATOM 1438 N N . LYS A 1 177 ? -4.427 -3.906 22.568 1.00 92.62 177 LYS A N 1
ATOM 1439 C CA . LYS A 1 177 ? -5.601 -3.080 22.208 1.00 92.62 177 LYS A CA 1
ATOM 1440 C C . LYS A 1 177 ? -5.414 -1.593 22.526 1.00 92.62 177 LYS A C 1
ATOM 1442 O O . LYS A 1 177 ? -5.657 -0.759 21.659 1.00 92.62 177 LYS A O 1
ATOM 1447 N N . ASP A 1 178 ? -4.912 -1.269 23.716 1.00 94.25 178 ASP A N 1
ATOM 1448 C CA . ASP A 1 178 ? -4.672 0.120 24.136 1.00 94.25 178 ASP A CA 1
ATOM 1449 C C . ASP A 1 178 ? -3.693 0.832 23.188 1.00 94.25 178 ASP A C 1
ATOM 1451 O O . ASP A 1 178 ? -3.901 1.986 22.810 1.00 94.25 178 ASP A O 1
ATOM 1455 N N . ARG A 1 179 ? -2.663 0.119 22.708 1.00 95.44 179 ARG A N 1
ATOM 1456 C CA . ARG A 1 179 ? -1.728 0.661 21.718 1.00 95.44 179 ARG A CA 1
ATOM 1457 C C . ARG A 1 179 ? -2.406 0.894 20.371 1.00 95.44 179 ARG A C 1
ATOM 1459 O O . ARG A 1 179 ? -2.177 1.937 19.771 1.00 95.44 179 ARG A O 1
ATOM 1466 N N . LYS A 1 180 ? -3.249 -0.032 19.908 1.00 95.50 180 LYS A N 1
ATOM 1467 C CA . LYS A 1 180 ? -3.988 0.137 18.649 1.00 95.50 180 LYS A CA 1
ATOM 1468 C C . LYS A 1 180 ? -4.928 1.341 18.677 1.00 95.50 180 LYS A C 1
ATOM 1470 O O . LYS A 1 180 ? -4.996 2.080 17.700 1.00 95.50 180 LYS A O 1
ATOM 1475 N N . ILE A 1 181 ? -5.629 1.543 19.792 1.00 96.56 181 ILE A N 1
ATOM 1476 C CA . ILE A 1 181 ? -6.512 2.700 19.994 1.00 96.56 181 ILE A CA 1
ATOM 1477 C C . ILE A 1 181 ? -5.702 3.994 19.942 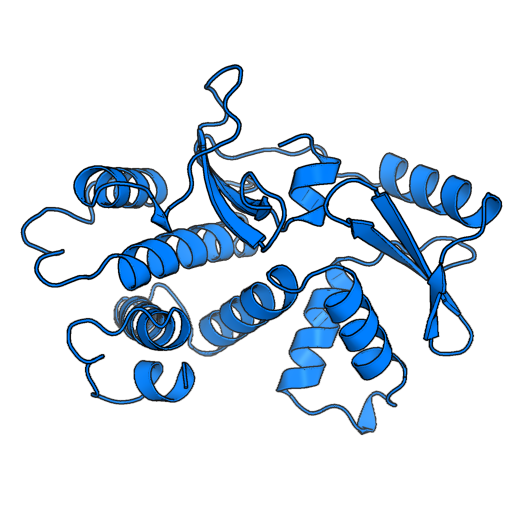1.00 96.56 181 ILE A C 1
ATOM 1479 O O . ILE A 1 181 ? -6.085 4.922 19.235 1.00 96.56 181 ILE A O 1
ATOM 1483 N N . LYS A 1 182 ? -4.546 4.031 20.619 1.00 97.06 182 LYS A N 1
ATOM 1484 C CA . LYS A 1 182 ? -3.638 5.179 20.549 1.00 97.06 182 LYS A CA 1
ATOM 1485 C C . LYS A 1 182 ? -3.236 5.498 19.107 1.00 97.06 182 LYS A C 1
ATOM 1487 O O . LYS A 1 182 ? -3.377 6.635 18.685 1.00 97.06 182 LYS A O 1
ATOM 1492 N N . ILE A 1 183 ? -2.783 4.497 18.350 1.00 97.62 183 ILE A N 1
ATOM 1493 C CA . ILE A 1 183 ? -2.374 4.681 16.950 1.00 97.62 183 ILE A CA 1
ATOM 1494 C C . ILE A 1 183 ? -3.533 5.194 16.093 1.00 97.62 183 ILE A C 1
ATOM 1496 O O . ILE A 1 183 ? -3.329 6.099 15.295 1.00 97.62 183 ILE A O 1
ATOM 1500 N N . LEU A 1 184 ? -4.754 4.686 16.288 1.00 97.12 184 LEU A N 1
ATOM 1501 C CA . LEU A 1 184 ? -5.931 5.227 15.606 1.00 97.12 184 LEU A CA 1
ATOM 1502 C C . LEU A 1 184 ? -6.140 6.709 15.928 1.00 97.12 184 LEU A C 1
ATOM 1504 O O . LEU A 1 184 ? -6.273 7.509 15.009 1.00 97.12 184 LEU A O 1
ATOM 1508 N N . ASN A 1 185 ? -6.130 7.096 17.201 1.00 97.88 185 ASN A N 1
ATOM 1509 C CA . ASN A 1 185 ? -6.296 8.501 17.582 1.00 97.88 185 ASN A CA 1
ATOM 1510 C C . ASN A 1 185 ? -5.186 9.392 17.011 1.00 97.88 185 ASN A C 1
ATOM 1512 O O . ASN A 1 185 ? -5.475 10.485 16.533 1.00 97.88 185 ASN A O 1
ATOM 1516 N N . ASP A 1 186 ? -3.947 8.902 16.970 1.00 97.56 186 ASP A N 1
ATOM 1517 C CA . ASP A 1 186 ? -2.825 9.620 16.361 1.00 97.56 186 ASP A CA 1
ATOM 1518 C C . ASP A 1 186 ? -3.006 9.786 14.839 1.00 97.56 186 ASP A C 1
ATOM 1520 O O . ASP A 1 186 ? -2.671 10.837 14.298 1.00 97.56 186 ASP A O 1
ATOM 1524 N N . ILE A 1 187 ? -3.588 8.797 14.145 1.00 97.00 187 ILE A N 1
ATOM 1525 C CA . ILE A 1 187 ? -3.969 8.915 12.724 1.00 97.00 187 ILE A CA 1
ATOM 1526 C C . ILE A 1 187 ? -5.042 10.000 12.548 1.00 97.00 187 ILE A C 1
ATOM 1528 O O . ILE A 1 187 ? -4.947 10.839 11.650 1.00 97.00 187 ILE A O 1
ATOM 1532 N N . PHE A 1 188 ? -6.077 10.005 13.393 1.00 95.00 188 PHE A N 1
ATOM 1533 C CA . PHE A 1 188 ? -7.151 11.002 13.320 1.00 95.00 188 PHE A CA 1
ATOM 1534 C C . PHE A 1 188 ? -6.700 12.405 13.755 1.00 95.00 188 PHE A C 1
ATOM 1536 O O . PHE A 1 188 ? -7.251 13.387 13.260 1.00 95.00 188 PHE A O 1
ATOM 1543 N N . GLY A 1 189 ? -5.683 12.507 14.614 1.00 95.25 189 GLY A N 1
ATOM 1544 C CA . GLY A 1 189 ? -5.198 13.760 15.199 1.00 95.25 189 GLY A CA 1
ATOM 1545 C C . GLY A 1 189 ? -6.018 14.243 16.402 1.00 95.25 189 GLY A C 1
ATOM 1546 O O . GLY A 1 189 ? -5.788 15.344 16.893 1.00 95.25 189 GLY A O 1
ATOM 1547 N N . PHE A 1 190 ? -6.975 13.441 16.872 1.00 94.94 190 PHE A N 1
ATOM 1548 C CA . PHE A 1 190 ? -7.815 13.706 18.041 1.00 94.94 190 PHE A CA 1
ATOM 1549 C C . PHE A 1 190 ? -8.328 12.387 18.639 1.00 94.94 190 PHE A C 1
ATOM 1551 O O . PHE A 1 190 ? -8.263 11.331 18.004 1.00 94.94 190 PHE A O 1
ATOM 1558 N N . GLU A 1 191 ? -8.859 12.432 19.862 1.00 96.44 191 GLU A N 1
ATOM 1559 C CA . GLU A 1 191 ? -9.433 11.254 20.516 1.00 96.44 191 GLU A CA 1
ATOM 1560 C C . GLU A 1 191 ? -10.789 10.880 19.893 1.00 96.44 191 GLU A C 1
ATOM 1562 O O . GLU A 1 191 ? -11.842 11.376 20.289 1.00 96.44 191 GLU A O 1
ATOM 1567 N N . LYS A 1 192 ? -10.763 9.993 18.894 1.00 95.06 192 LYS A N 1
ATOM 1568 C CA . LYS A 1 192 ? -11.965 9.414 18.270 1.00 95.06 192 LYS A CA 1
ATOM 1569 C C . LYS A 1 192 ? -12.361 8.088 18.922 1.00 95.06 192 LYS A C 1
ATOM 1571 O O . LYS A 1 192 ? -13.544 7.759 18.996 1.00 95.06 192 LYS A O 1
ATOM 1576 N N . TYR A 1 193 ? -11.381 7.317 19.385 1.00 95.12 193 TYR A N 1
ATOM 1577 C CA . TYR A 1 193 ? -11.545 5.974 19.930 1.00 95.12 193 TYR A CA 1
ATOM 1578 C C . TYR A 1 193 ? -11.062 5.880 21.374 1.00 95.12 193 TYR A C 1
ATOM 1580 O O . TYR A 1 193 ? -9.997 6.381 21.721 1.00 95.12 193 TYR A O 1
ATOM 1588 N N . ASN A 1 194 ? -11.821 5.173 22.205 1.00 95.31 194 ASN A N 1
ATOM 1589 C CA . ASN A 1 194 ? -11.506 4.915 23.606 1.00 95.31 194 ASN A CA 1
ATOM 1590 C C . ASN A 1 194 ? -11.987 3.514 24.022 1.00 95.31 194 ASN A C 1
ATOM 1592 O O . ASN A 1 194 ? -12.508 2.745 23.210 1.00 95.31 194 ASN A O 1
ATOM 1596 N N . LYS A 1 195 ? -11.784 3.142 25.290 1.00 92.75 195 LYS A N 1
ATOM 1597 C CA . LYS A 1 195 ? -12.144 1.804 25.797 1.00 92.75 195 LYS A CA 1
ATOM 1598 C C . LYS A 1 195 ? -13.643 1.509 25.685 1.00 92.75 195 LYS A C 1
ATOM 1600 O O . LYS A 1 195 ? -14.005 0.367 25.402 1.00 92.75 195 LYS A O 1
ATOM 1605 N N . GLU A 1 196 ? -14.486 2.528 25.831 1.00 92.50 196 GLU A N 1
ATOM 1606 C CA . GLU A 1 196 ? -15.942 2.391 25.786 1.00 92.50 196 GLU A CA 1
ATOM 1607 C C . GLU A 1 196 ? -16.439 2.153 24.358 1.00 92.50 196 GLU A C 1
ATOM 1609 O O . GLU A 1 196 ? -17.086 1.143 24.082 1.00 92.50 196 GLU A O 1
ATOM 1614 N N . ASN A 1 197 ? -16.074 3.025 23.415 1.00 91.69 197 ASN A N 1
ATOM 1615 C CA . ASN A 1 197 ? -16.568 2.940 22.036 1.00 91.69 197 ASN A CA 1
ATOM 1616 C C . ASN A 1 197 ? -15.845 1.891 21.172 1.00 91.69 197 ASN A C 1
ATOM 1618 O O . ASN A 1 197 ? -16.257 1.629 20.041 1.00 91.69 197 ASN A O 1
ATOM 1622 N N . THR A 1 198 ? -14.794 1.263 21.705 1.00 91.88 198 THR A N 1
ATOM 1623 C CA . THR A 1 198 ? -14.144 0.100 21.087 1.00 91.88 198 THR A CA 1
ATOM 1624 C C . THR A 1 198 ? -14.464 -1.211 21.794 1.00 91.88 198 THR A C 1
ATOM 1626 O O . THR A 1 198 ? -13.887 -2.251 21.461 1.00 91.88 198 THR A O 1
ATOM 1629 N N . LYS A 1 199 ? -15.373 -1.221 22.773 1.00 89.56 199 LYS A N 1
ATOM 1630 C CA . LYS A 1 199 ? -15.799 -2.454 23.440 1.00 89.56 199 LYS A CA 1
ATOM 1631 C C . LYS A 1 199 ? -16.358 -3.446 22.412 1.00 89.56 199 LYS A C 1
ATOM 1633 O O . LYS A 1 199 ? -17.178 -3.095 21.576 1.00 89.56 199 LYS A O 1
ATOM 1638 N N . GLY A 1 200 ? -15.878 -4.689 22.455 1.00 85.19 200 GLY A N 1
ATOM 1639 C CA . GLY A 1 200 ? -16.268 -5.736 21.500 1.00 85.19 200 GLY A CA 1
ATOM 1640 C C . GLY A 1 200 ? -15.563 -5.695 20.138 1.00 85.19 200 GLY A C 1
ATOM 1641 O O . GLY A 1 200 ? -15.598 -6.702 19.443 1.00 85.19 200 GLY A O 1
ATOM 1642 N N . ILE A 1 201 ? -14.862 -4.608 19.790 1.00 89.38 201 ILE A N 1
ATOM 1643 C CA . ILE A 1 201 ? -14.033 -4.563 18.577 1.00 89.38 201 ILE A CA 1
ATOM 1644 C C . ILE A 1 201 ? -12.810 -5.465 18.772 1.00 89.38 201 ILE A C 1
ATOM 1646 O O . ILE A 1 201 ? -12.077 -5.326 19.769 1.00 89.38 201 ILE A O 1
ATOM 1650 N N . VAL A 1 202 ? -12.611 -6.381 17.822 1.00 90.00 202 VAL A N 1
ATOM 1651 C CA . VAL A 1 202 ? -11.511 -7.349 17.819 1.00 90.00 202 VAL A CA 1
ATOM 1652 C C . VAL A 1 202 ? -10.247 -6.786 17.167 1.00 90.00 202 VAL A C 1
ATOM 1654 O O . VAL A 1 202 ? -10.228 -5.713 16.565 1.00 90.00 202 VAL A O 1
ATOM 1657 N N . GLN A 1 203 ? -9.155 -7.530 17.300 1.00 89.94 203 GLN A N 1
ATOM 1658 C CA . GLN A 1 203 ? -7.836 -7.142 16.818 1.00 89.94 203 GLN A CA 1
ATOM 1659 C C . GLN A 1 203 ? -7.769 -6.934 15.302 1.00 89.94 203 GLN A C 1
ATOM 1661 O O . GLN A 1 203 ? -7.226 -5.916 14.870 1.00 89.94 203 GLN A O 1
ATOM 1666 N N . ALA A 1 204 ? -8.326 -7.860 14.521 1.00 92.06 204 ALA A N 1
ATOM 1667 C CA . ALA A 1 204 ? -8.323 -7.785 13.064 1.00 92.06 204 ALA A CA 1
ATOM 1668 C C . ALA A 1 204 ? -9.079 -6.547 12.546 1.00 92.06 204 ALA A C 1
ATOM 1670 O O . ALA A 1 204 ? -8.567 -5.846 11.677 1.00 92.06 204 ALA A O 1
ATOM 1671 N N . GLU A 1 205 ? -10.232 -6.214 13.138 1.00 93.56 205 GLU A N 1
ATOM 1672 C CA . GLU A 1 205 ? -10.999 -5.007 12.792 1.00 93.56 205 GLU A CA 1
ATOM 1673 C C . GLU A 1 205 ? -10.207 -3.7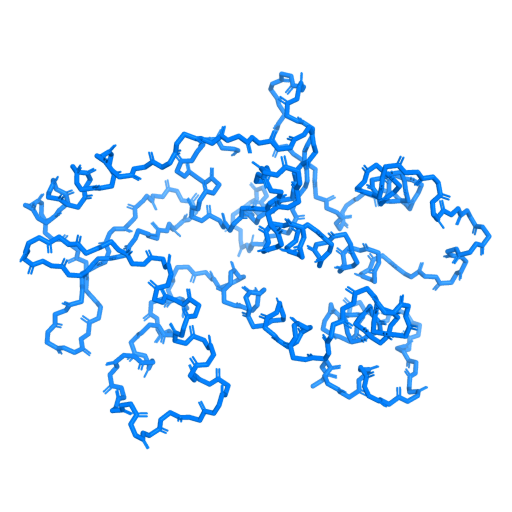27 13.096 1.00 93.56 205 GLU A C 1
ATOM 1675 O O . GLU A 1 205 ? -10.103 -2.849 12.244 1.00 93.56 205 GLU A O 1
ATOM 1680 N N . LEU A 1 206 ? -9.557 -3.633 14.266 1.00 94.88 206 LEU A N 1
ATOM 1681 C CA . LEU A 1 206 ? -8.714 -2.474 14.594 1.00 94.88 206 LEU A CA 1
ATOM 1682 C C . LEU A 1 206 ? -7.529 -2.319 13.631 1.00 94.88 206 LEU A C 1
ATOM 1684 O O . LEU A 1 206 ? -7.185 -1.191 13.279 1.00 94.88 206 LEU A O 1
ATOM 1688 N N . CYS A 1 207 ? -6.901 -3.421 13.213 1.00 96.25 207 CYS A N 1
ATOM 1689 C CA . CYS A 1 207 ? -5.790 -3.366 12.262 1.00 96.25 207 CYS A CA 1
ATOM 1690 C C . CYS A 1 207 ? -6.236 -3.003 10.853 1.00 96.25 207 CYS A C 1
ATOM 1692 O O . CYS A 1 207 ? -5.614 -2.145 10.233 1.00 96.25 207 CYS A O 1
ATOM 1694 N N . SER A 1 208 ? -7.342 -3.586 10.387 1.00 96.94 208 SER A N 1
ATOM 1695 C CA . SER A 1 208 ? -7.970 -3.195 9.128 1.00 96.94 208 SER A CA 1
ATOM 1696 C C . SER A 1 208 ? -8.313 -1.702 9.132 1.00 96.94 208 SER A C 1
ATOM 1698 O O . SER A 1 208 ? -7.960 -0.988 8.200 1.00 96.94 208 SER A O 1
ATOM 1700 N N . LEU A 1 209 ? -8.917 -1.195 10.211 1.00 97.31 209 LEU A N 1
ATOM 1701 C CA . LEU A 1 209 ? -9.251 0.221 10.339 1.00 97.31 209 LEU A CA 1
ATOM 1702 C C . LEU A 1 209 ? -8.013 1.125 10.269 1.00 97.31 209 LEU A C 1
ATOM 1704 O O . LEU A 1 209 ? -8.053 2.143 9.584 1.00 97.31 209 LEU A O 1
ATOM 1708 N N . GLN A 1 210 ? -6.917 0.772 10.946 1.00 98.00 210 GLN A N 1
ATOM 1709 C CA . GLN A 1 210 ? -5.672 1.541 10.852 1.00 98.00 210 GLN A CA 1
ATOM 1710 C C . GLN A 1 210 ? -5.143 1.574 9.421 1.00 98.00 210 GLN A C 1
ATOM 1712 O O . GLN A 1 210 ? -4.888 2.657 8.894 1.00 98.00 210 GLN A O 1
ATOM 1717 N N . GLU A 1 211 ? -5.005 0.408 8.789 1.00 98.38 211 GLU A N 1
ATOM 1718 C CA . GLU A 1 211 ? -4.475 0.305 7.432 1.00 98.38 211 GLU A CA 1
ATOM 1719 C C . GLU A 1 211 ? -5.323 1.104 6.436 1.00 98.38 211 GLU A C 1
ATOM 1721 O O . GLU A 1 211 ? -4.786 1.933 5.700 1.00 98.38 211 GLU A O 1
ATOM 1726 N N . MET A 1 212 ? -6.648 0.919 6.453 1.00 98.38 212 MET A N 1
ATOM 1727 C CA . MET A 1 212 ? -7.550 1.610 5.529 1.00 98.38 212 MET A CA 1
ATOM 1728 C C . MET A 1 212 ? -7.489 3.129 5.701 1.00 98.38 212 MET A C 1
ATOM 1730 O O . MET A 1 212 ? -7.537 3.857 4.713 1.00 98.38 212 MET A O 1
ATOM 1734 N N . MET A 1 213 ? -7.312 3.628 6.929 1.00 98.38 213 MET A N 1
ATOM 1735 C CA . MET A 1 213 ? -7.144 5.065 7.157 1.00 98.38 213 MET A CA 1
ATOM 1736 C C . MET A 1 213 ? -5.806 5.598 6.632 1.00 98.38 213 MET A C 1
ATOM 1738 O O . MET A 1 213 ? -5.788 6.684 6.050 1.00 98.38 213 MET A O 1
ATOM 1742 N N . PHE A 1 214 ? -4.701 4.855 6.775 1.00 98.62 214 PHE A N 1
ATOM 1743 C CA . PHE A 1 214 ? -3.428 5.252 6.161 1.00 98.62 214 PHE A CA 1
ATOM 1744 C C . PHE A 1 214 ? -3.530 5.296 4.638 1.00 98.62 214 PHE A C 1
ATOM 1746 O O . PHE A 1 214 ? -3.125 6.292 4.036 1.00 98.62 214 PHE A O 1
ATOM 1753 N N . ARG A 1 215 ? -4.104 4.257 4.017 1.00 98.31 215 ARG A N 1
ATOM 1754 C CA . ARG A 1 215 ? -4.291 4.209 2.561 1.00 98.31 215 ARG A CA 1
ATOM 1755 C C . ARG A 1 215 ? -5.187 5.346 2.076 1.00 98.31 215 ARG A C 1
ATOM 1757 O O . ARG A 1 215 ? -4.805 6.064 1.154 1.00 98.31 215 ARG A O 1
ATOM 1764 N N . LYS A 1 216 ? -6.313 5.590 2.759 1.00 97.94 216 LYS A N 1
ATOM 1765 C CA . LYS A 1 216 ? -7.210 6.718 2.475 1.00 97.94 216 LYS A CA 1
ATOM 1766 C C . LYS A 1 216 ? -6.462 8.050 2.479 1.00 97.94 216 LYS A C 1
ATOM 1768 O O . LYS A 1 216 ? -6.535 8.800 1.511 1.00 97.94 216 LYS A O 1
ATOM 1773 N N . TYR A 1 217 ? -5.748 8.359 3.561 1.00 98.19 217 TYR A N 1
ATOM 1774 C CA . TYR A 1 217 ? -5.037 9.634 3.685 1.00 98.19 217 TYR A CA 1
ATOM 1775 C C . TYR A 1 217 ? -3.893 9.778 2.690 1.00 98.19 217 TYR A C 1
ATOM 1777 O O . TYR A 1 217 ? -3.612 10.891 2.244 1.00 98.19 217 TYR A O 1
ATOM 1785 N N . ASN A 1 218 ? -3.271 8.666 2.304 1.00 97.44 218 ASN A N 1
ATOM 1786 C CA . ASN A 1 218 ? -2.281 8.654 1.242 1.00 97.44 218 ASN A CA 1
ATOM 1787 C C . ASN A 1 218 ? -2.917 9.016 -0.107 1.00 97.44 218 ASN A C 1
ATOM 1789 O O . ASN A 1 218 ? -2.435 9.908 -0.801 1.00 97.44 218 ASN A O 1
ATOM 1793 N N . LYS A 1 219 ? -4.046 8.380 -0.438 1.00 95.69 219 LYS A N 1
ATOM 1794 C CA . LYS A 1 219 ? -4.789 8.609 -1.682 1.00 95.69 219 LYS A CA 1
ATOM 1795 C C . LYS A 1 219 ? -5.346 10.027 -1.775 1.00 95.69 219 LYS A C 1
ATOM 1797 O O . LYS A 1 219 ? -5.216 10.676 -2.808 1.00 95.69 219 LYS A O 1
ATOM 1802 N N . SER A 1 220 ? -5.879 10.552 -0.672 1.00 95.81 220 SER A N 1
ATOM 1803 C CA . SER A 1 220 ? -6.373 11.929 -0.593 1.00 95.81 220 SER A CA 1
ATOM 1804 C C . SER A 1 220 ? -5.260 12.974 -0.445 1.00 95.81 220 SER A C 1
ATOM 1806 O O . SER A 1 220 ? -5.572 14.149 -0.262 1.00 95.81 220 SER A O 1
ATOM 1808 N N . LYS A 1 221 ? -3.980 12.562 -0.445 1.00 94.94 221 LYS A N 1
ATOM 1809 C CA . LYS A 1 221 ? -2.805 13.414 -0.190 1.00 94.94 221 LYS 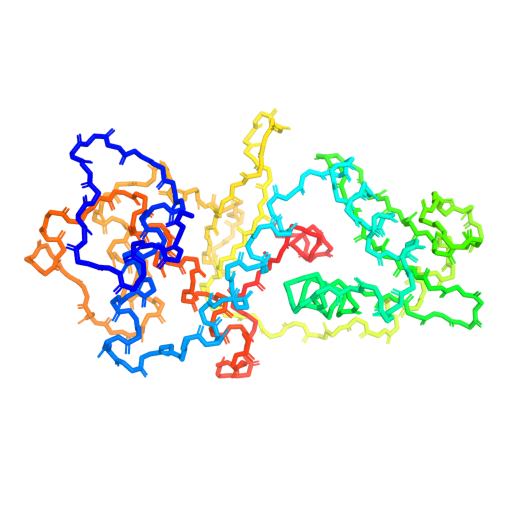A CA 1
ATOM 1810 C C . LYS A 1 221 ? -3.000 14.332 1.020 1.00 94.94 221 LYS A C 1
ATOM 1812 O O . LYS A 1 221 ? -2.724 15.532 0.954 1.00 94.94 221 LYS A O 1
ATOM 1817 N N . LYS A 1 222 ? -3.521 13.783 2.124 1.00 96.19 222 LYS A N 1
ATOM 1818 C CA . LYS A 1 222 ? -3.849 14.557 3.327 1.00 96.19 222 LYS A CA 1
ATOM 1819 C C . LYS A 1 222 ? -2.617 15.336 3.799 1.00 96.19 222 LYS A C 1
ATOM 1821 O O . LYS A 1 222 ? -1.545 14.758 3.990 1.00 96.19 222 LYS A O 1
ATOM 1826 N N . ASP A 1 223 ? -2.789 16.644 3.971 1.00 95.56 223 ASP A N 1
ATOM 1827 C CA . ASP A 1 223 ? -1.750 17.607 4.362 1.00 95.56 223 ASP A CA 1
ATOM 1828 C C . ASP A 1 223 ? -0.543 17.664 3.400 1.00 95.56 223 ASP A C 1
ATOM 1830 O O . ASP A 1 223 ? 0.542 18.104 3.780 1.00 95.56 223 ASP A O 1
ATOM 1834 N N . GLY A 1 224 ? -0.706 17.187 2.159 1.00 95.25 224 GLY A N 1
ATOM 1835 C CA . GLY A 1 224 ? 0.378 17.075 1.181 1.00 95.25 224 GLY A CA 1
ATOM 1836 C C . GLY A 1 224 ? 1.457 16.061 1.575 1.00 95.25 224 GLY A C 1
ATOM 1837 O O . GLY A 1 224 ? 2.604 16.203 1.148 1.00 95.25 224 GLY A O 1
ATOM 1838 N N . LYS A 1 225 ? 1.116 15.074 2.418 1.00 96.38 225 LYS A N 1
ATOM 1839 C CA . LYS A 1 225 ? 2.055 14.078 2.950 1.00 96.38 225 LYS A CA 1
ATOM 1840 C C . LYS A 1 225 ? 1.780 12.669 2.439 1.00 96.38 225 LYS A C 1
ATOM 1842 O O . LYS A 1 225 ? 0.652 12.313 2.108 1.00 96.38 225 LYS A O 1
ATOM 1847 N N . THR A 1 226 ? 2.826 11.851 2.463 1.00 96.38 226 THR A N 1
ATOM 1848 C CA . THR A 1 226 ? 2.761 10.402 2.260 1.00 96.38 226 THR A CA 1
ATOM 1849 C C . THR A 1 226 ? 2.433 9.732 3.590 1.00 96.38 226 THR A C 1
ATOM 1851 O O . THR A 1 226 ? 3.144 9.918 4.584 1.00 96.38 226 THR A O 1
ATOM 1854 N N . TRP A 1 227 ? 1.341 8.973 3.611 1.00 97.94 227 TRP A N 1
ATOM 1855 C CA . TRP A 1 227 ? 0.823 8.297 4.807 1.00 97.94 227 TRP A CA 1
ATOM 1856 C C . TRP A 1 227 ? 0.988 6.781 4.744 1.00 97.94 227 TRP A C 1
ATOM 1858 O O . TRP A 1 227 ? 1.001 6.129 5.790 1.00 97.94 227 TRP A O 1
ATOM 1868 N N . PHE A 1 228 ? 1.116 6.226 3.538 1.00 98.12 228 PHE A N 1
ATOM 1869 C CA . PHE A 1 228 ? 1.154 4.789 3.321 1.00 98.12 228 PHE A CA 1
ATOM 1870 C C . PHE A 1 228 ? 2.194 4.384 2.278 1.00 98.12 228 PHE A C 1
ATOM 1872 O O . PHE A 1 228 ? 2.343 5.056 1.258 1.00 98.12 228 PHE A O 1
ATOM 1879 N N . PHE A 1 229 ? 2.854 3.251 2.514 1.00 97.19 229 PHE A N 1
ATOM 1880 C CA . PHE A 1 229 ? 3.805 2.648 1.584 1.00 97.19 229 PHE A CA 1
ATOM 1881 C C . PHE A 1 229 ? 3.445 1.181 1.327 1.00 97.19 229 PHE A C 1
ATOM 1883 O O . PHE A 1 229 ? 3.370 0.381 2.260 1.00 97.19 229 PHE A O 1
ATOM 1890 N N . CYS A 1 230 ? 3.265 0.809 0.056 1.00 96.44 230 CYS A N 1
ATOM 1891 C CA . CYS A 1 230 ? 3.332 -0.602 -0.326 1.00 96.44 230 CYS A CA 1
ATOM 1892 C C . CYS A 1 230 ? 4.760 -1.128 -0.103 1.00 96.44 230 CYS A C 1
ATOM 1894 O O . CYS A 1 230 ? 5.688 -0.344 0.120 1.00 96.44 230 CYS A O 1
ATOM 1896 N N . MET A 1 231 ? 4.935 -2.446 -0.156 1.00 95.50 231 MET A N 1
ATOM 1897 C CA . MET A 1 231 ? 6.204 -3.089 0.187 1.00 95.50 231 MET A CA 1
ATOM 1898 C C . MET A 1 231 ? 7.367 -2.585 -0.678 1.00 95.50 231 MET A C 1
ATOM 1900 O O . MET A 1 231 ? 8.408 -2.202 -0.144 1.00 95.50 231 MET A O 1
ATOM 1904 N N . GLU A 1 232 ? 7.159 -2.466 -1.987 1.00 94.50 232 GLU A N 1
ATOM 1905 C CA . GLU A 1 232 ? 8.167 -1.984 -2.934 1.00 94.50 232 GLU A CA 1
ATOM 1906 C C . GLU A 1 232 ? 8.602 -0.552 -2.604 1.00 94.50 232 GLU A C 1
ATOM 1908 O O . GLU A 1 232 ? 9.792 -0.268 -2.459 1.00 94.50 232 GLU A O 1
ATOM 1913 N N . ASN A 1 233 ? 7.635 0.343 -2.381 1.00 92.44 233 ASN A N 1
ATOM 1914 C CA . ASN A 1 233 ? 7.917 1.732 -2.024 1.00 92.44 233 ASN A CA 1
ATOM 1915 C C . ASN A 1 233 ? 8.579 1.841 -0.646 1.00 92.44 233 ASN A C 1
ATOM 1917 O O . ASN A 1 233 ? 9.410 2.723 -0.440 1.00 92.44 233 ASN A O 1
ATOM 1921 N N . ALA A 1 234 ? 8.233 0.971 0.304 1.00 92.94 234 ALA A N 1
ATOM 1922 C CA . ALA A 1 234 ? 8.874 0.954 1.612 1.00 92.94 234 ALA A CA 1
ATOM 1923 C C . ALA A 1 234 ? 10.356 0.569 1.498 1.00 92.94 234 ALA A C 1
ATOM 1925 O O . ALA A 1 234 ? 11.206 1.262 2.059 1.00 92.94 234 ALA A O 1
ATOM 1926 N N . LYS A 1 235 ? 10.678 -0.469 0.712 1.00 92.00 235 LYS A N 1
ATOM 1927 C CA . LYS A 1 235 ? 12.062 -0.903 0.460 1.00 92.00 235 LYS A CA 1
ATOM 1928 C C . LYS A 1 235 ? 12.871 0.144 -0.300 1.00 92.00 235 LYS A C 1
ATOM 1930 O O . LYS A 1 235 ? 13.976 0.464 0.130 1.00 92.00 235 LYS A O 1
ATOM 1935 N N . LEU A 1 236 ? 12.311 0.733 -1.359 1.00 90.50 236 LEU A N 1
ATOM 1936 C CA . LEU A 1 236 ? 12.965 1.797 -2.135 1.00 90.50 236 LEU A CA 1
ATOM 1937 C C . LEU A 1 236 ? 13.334 3.014 -1.276 1.00 90.50 236 LEU A C 1
ATOM 1939 O O . LEU A 1 236 ? 14.326 3.684 -1.542 1.00 90.50 236 LEU A O 1
ATOM 1943 N N . ASN A 1 237 ? 12.561 3.277 -0.221 1.00 88.25 237 ASN A N 1
ATOM 1944 C CA . ASN A 1 237 ? 12.771 4.406 0.681 1.00 88.25 237 ASN A CA 1
ATOM 1945 C C . ASN A 1 237 ? 13.428 4.016 2.014 1.00 88.25 237 ASN A C 1
ATOM 1947 O O . ASN A 1 237 ? 13.426 4.816 2.951 1.00 88.25 237 ASN A O 1
ATOM 1951 N N . ASN A 1 238 ? 14.007 2.811 2.097 1.00 85.38 238 ASN A N 1
ATOM 1952 C CA . ASN A 1 238 ? 14.715 2.296 3.273 1.00 85.38 238 ASN A CA 1
ATOM 1953 C C . ASN A 1 238 ? 13.907 2.431 4.580 1.00 85.38 238 ASN A C 1
ATOM 1955 O O . ASN A 1 238 ? 14.436 2.856 5.616 1.00 85.38 238 ASN A O 1
ATOM 1959 N N . LEU A 1 239 ? 12.606 2.123 4.521 1.00 80.25 239 LEU A N 1
ATOM 1960 C CA . LEU A 1 239 ? 11.716 2.140 5.683 1.00 80.25 239 LEU A CA 1
ATOM 1961 C C . LEU A 1 239 ? 11.816 0.864 6.528 1.00 80.25 239 LEU A C 1
ATOM 1963 O O . LEU A 1 239 ? 12.080 -0.224 5.983 1.00 80.25 239 LEU A O 1
#

pLDDT: mean 93.0, std 5.43, range [72.31, 98.62]